Protein AF-A0A6A7G1A6-F1 (afdb_monomer_lite)

Foldseek 3Di:
DDDPPPPVWLKKKKAFADQPDDLVLVLVLLPPQDFDVRSVQWAFQDDPNGGPRMIMTTHPDPVSSVSSCVSAQPDDPPTGMHMGDDDVVVVVVRVVVVVPPDFFQLQKKKKAQAPQPDDPVLVCVLLPPFAFDVVQKAFDADPVRGGPRMIMTGGPHSVSLVVSCVQFQPDGDDDPGGMHMDRPNDD

InterPro domains:
  IPR000504 RNA recognition motif domain [PF28441] (12-95)
  IPR000504 RNA recognition motif domain [PF28441] (109-176)
  IPR000504 RNA recognition motif domain [PS50102] (10-88)
  IPR000504 RNA recognition motif domain [PS50102] (107-186)
  IPR000504 RNA recognition motif domain [SM00360] (11-84)
  IPR000504 RNA recognition motif domain [SM00360] (108-184)
  IPR012677 Nucleotide-binding alpha-beta plait domain superfamily [G3DSA:3.30.70.330] (3-97)
  IPR012677 Nucleotide-binding alpha-beta plait domain superfamily [G3DSA:3.30.70.330] (105-181)
  IPR035979 RNA-binding domain superfamily [SSF54928] (5-90)
  IPR035979 RNA-binding domain superfamily [SSF54928] (96-176)
  IPR050666 Epithelial Splicing Regulatory [PTHR13976] (7-175)

Radius of gyration: 19.33 Å; chains: 1; bounding box: 39×49×53 Å

Structure (mmCIF, N/CA/C/O backbone):
data_AF-A0A6A7G1A6-F1
#
_entry.id   AF-A0A6A7G1A6-F1
#
loop_
_atom_site.group_PDB
_atom_site.id
_atom_site.type_symbol
_atom_site.label_atom_id
_atom_site.label_alt_id
_atom_site.label_comp_id
_atom_site.label_asym_id
_atom_site.label_entity_id
_atom_site.label_seq_id
_atom_site.pdbx_PDB_ins_code
_atom_site.Cartn_x
_atom_site.Cartn_y
_atom_site.Cartn_z
_atom_site.occupancy
_atom_site.B_iso_or_equiv
_atom_site.auth_seq_id
_atom_site.auth_comp_id
_atom_site.auth_asym_id
_atom_site.auth_atom_id
_atom_site.pdbx_PDB_model_num
ATOM 1 N N . MET A 1 1 ? -14.066 -34.322 21.180 1.00 39.47 1 MET A N 1
ATOM 2 C CA . MET A 1 1 ? -14.486 -33.115 20.446 1.00 39.47 1 MET A CA 1
ATOM 3 C C . MET A 1 1 ? -13.217 -32.356 20.144 1.00 39.47 1 MET A C 1
ATOM 5 O O . MET A 1 1 ? -12.589 -31.888 21.081 1.00 39.47 1 MET A O 1
ATOM 9 N N . GLY A 1 2 ? -12.752 -32.453 18.899 1.00 40.34 2 GLY A N 1
ATOM 10 C CA . GLY A 1 2 ? -11.492 -31.855 18.473 1.00 40.34 2 GLY A CA 1
ATOM 11 C C . GLY A 1 2 ? -11.633 -30.343 18.388 1.00 40.34 2 GLY A C 1
ATOM 12 O O . GLY A 1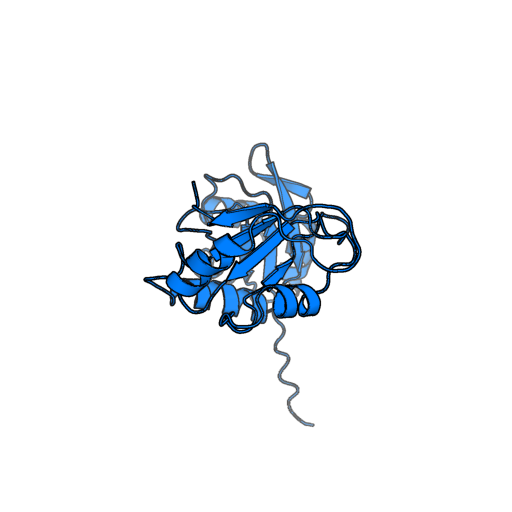 2 ? -12.641 -29.852 17.891 1.00 40.34 2 GLY A O 1
ATOM 13 N N . ASP A 1 3 ? -10.634 -29.682 18.946 1.00 50.31 3 ASP A N 1
ATOM 14 C CA . ASP A 1 3 ? -10.316 -28.263 18.892 1.00 50.31 3 ASP A CA 1
ATOM 15 C C . ASP A 1 3 ? -10.357 -27.756 17.435 1.00 50.31 3 ASP A C 1
ATOM 17 O O . ASP A 1 3 ? -9.531 -28.160 16.617 1.00 50.31 3 ASP A O 1
ATOM 21 N N . ASP A 1 4 ? -11.357 -26.939 17.089 1.00 46.22 4 ASP A N 1
ATOM 22 C CA . ASP A 1 4 ? -11.392 -26.202 15.821 1.00 46.22 4 ASP A CA 1
ATOM 23 C C . ASP A 1 4 ? -10.762 -24.838 16.105 1.00 46.22 4 ASP A C 1
ATOM 25 O O . ASP A 1 4 ? -11.419 -23.904 16.571 1.00 46.22 4 ASP A O 1
ATOM 29 N N . GLY A 1 5 ? -9.439 -24.775 15.945 1.00 44.25 5 GLY A N 1
ATOM 30 C CA . GLY A 1 5 ? -8.671 -23.541 16.005 1.00 44.25 5 GLY A CA 1
ATOM 31 C C . GLY A 1 5 ? -9.129 -22.607 14.895 1.00 44.25 5 GLY A C 1
ATOM 32 O O . GLY A 1 5 ? -8.556 -22.594 13.808 1.00 44.25 5 GLY A O 1
ATOM 33 N N . SER A 1 6 ? -10.183 -21.835 15.156 1.00 45.53 6 SER A N 1
ATOM 34 C CA . SER A 1 6 ? -10.599 -20.770 14.263 1.00 45.53 6 SER A CA 1
ATOM 35 C C . SER A 1 6 ? -9.501 -19.706 14.276 1.00 45.53 6 SER A C 1
ATOM 37 O O . SER A 1 6 ? -9.417 -18.905 15.210 1.00 45.53 6 SER A O 1
ATOM 39 N N . ASP A 1 7 ? -8.665 -19.674 13.239 1.00 53.53 7 ASP A N 1
ATOM 40 C CA . ASP A 1 7 ? -7.960 -18.470 12.792 1.00 53.53 7 ASP A CA 1
ATOM 41 C C . ASP A 1 7 ? -9.014 -17.427 12.366 1.00 53.53 7 ASP A C 1
ATOM 43 O O . ASP A 1 7 ? -9.157 -17.081 11.191 1.00 53.53 7 ASP A O 1
ATOM 47 N N . SER A 1 8 ? -9.818 -16.958 13.321 1.00 56.47 8 SER A N 1
ATOM 48 C CA . SER A 1 8 ? -10.776 -15.882 13.119 1.00 56.47 8 SER A CA 1
ATOM 49 C C . SER A 1 8 ? -9.965 -14.601 12.987 1.00 56.47 8 SER A C 1
ATOM 51 O O . SER A 1 8 ? -9.560 -13.990 13.972 1.00 56.47 8 SER A O 1
ATOM 53 N N . ASN A 1 9 ? -9.626 -14.258 11.747 1.00 74.06 9 ASN A N 1
ATOM 54 C CA . ASN A 1 9 ? -8.862 -13.063 11.433 1.00 74.06 9 ASN A CA 1
ATOM 55 C C . ASN A 1 9 ? -9.819 -11.888 11.294 1.00 74.06 9 ASN A C 1
ATOM 57 O O . ASN A 1 9 ? -10.429 -11.688 10.246 1.00 74.06 9 ASN A O 1
ATOM 61 N N . TYR A 1 10 ? -9.930 -11.110 12.361 1.00 91.19 10 TYR A N 1
ATOM 62 C CA . TYR A 1 10 ? -10.678 -9.862 12.385 1.00 91.19 10 TYR A CA 1
ATOM 63 C C . TYR A 1 10 ? -9.816 -8.746 11.793 1.00 91.19 10 TYR A C 1
ATOM 65 O O . TYR A 1 10 ? -9.255 -7.925 12.514 1.00 91.19 10 TYR A O 1
ATOM 73 N N . ILE A 1 11 ? -9.630 -8.774 10.472 1.00 92.00 11 ILE A N 1
ATOM 74 C CA . ILE A 1 11 ? -8.752 -7.837 9.765 1.00 92.00 11 ILE A CA 1
ATOM 75 C C . ILE A 1 11 ? -9.554 -7.090 8.718 1.00 92.00 11 ILE A C 1
ATOM 77 O O . ILE A 1 11 ? -10.248 -7.692 7.903 1.00 92.00 11 ILE A O 1
ATOM 81 N N . ILE A 1 12 ? -9.414 -5.773 8.699 1.00 93.62 12 ILE A N 1
ATOM 82 C CA . ILE A 1 12 ? -10.047 -4.912 7.709 1.00 93.62 12 ILE A CA 1
ATOM 83 C C . ILE A 1 12 ? -8.985 -4.207 6.888 1.00 93.62 12 ILE A C 1
ATOM 85 O O . ILE A 1 12 ? -8.022 -3.668 7.425 1.00 93.62 12 ILE A O 1
ATOM 89 N N . ARG A 1 13 ? -9.216 -4.137 5.580 1.00 92.62 13 ARG A N 1
ATOM 90 C CA . ARG A 1 13 ? -8.518 -3.227 4.683 1.00 92.62 13 ARG A CA 1
ATOM 91 C C . ARG A 1 13 ? -9.293 -1.929 4.569 1.00 92.62 13 ARG A C 1
ATOM 93 O O . ARG A 1 13 ? -10.454 -1.917 4.157 1.00 92.62 13 ARG A O 1
ATOM 100 N N . VAL A 1 14 ? -8.616 -0.830 4.860 1.00 94.00 14 VAL A N 1
ATOM 101 C CA . VAL A 1 14 ? -9.108 0.518 4.595 1.00 94.00 14 VAL A CA 1
ATOM 102 C C . VAL A 1 14 ? -8.413 1.112 3.380 1.00 94.00 14 VAL A C 1
ATOM 104 O O . VAL A 1 14 ? -7.216 0.914 3.182 1.00 94.00 14 VAL A O 1
ATOM 107 N N . ARG A 1 15 ? -9.163 1.842 2.553 1.00 90.00 15 ARG A N 1
ATOM 108 C CA . ARG A 1 15 ? -8.659 2.553 1.370 1.00 90.00 15 ARG A CA 1
ATOM 109 C C . ARG A 1 15 ? -9.182 3.979 1.320 1.00 90.00 15 ARG A C 1
ATOM 111 O O . ARG A 1 15 ? -10.198 4.313 1.925 1.00 90.00 15 ARG A O 1
ATOM 118 N N . GLY A 1 16 ? -8.491 4.817 0.553 1.00 84.00 16 GLY A N 1
ATOM 119 C CA . GLY A 1 16 ? -8.884 6.208 0.336 1.00 84.00 16 GLY A CA 1
ATOM 120 C C . GLY A 1 16 ? -8.373 7.166 1.410 1.00 84.00 16 GLY A C 1
ATOM 121 O O . GLY A 1 16 ? -8.669 8.364 1.329 1.00 84.00 16 GLY A O 1
ATOM 122 N N . LEU A 1 17 ? -7.558 6.676 2.352 1.00 89.75 17 LEU A N 1
ATOM 123 C CA . LEU A 1 17 ? -6.953 7.485 3.404 1.00 89.75 17 LEU A CA 1
ATOM 124 C C . LEU A 1 17 ? -6.165 8.658 2.786 1.00 89.75 17 LEU A C 1
ATOM 126 O O . LEU A 1 17 ? -5.499 8.490 1.756 1.00 89.75 17 LEU A O 1
ATOM 130 N N . PRO A 1 18 ? -6.244 9.871 3.366 1.00 84.12 18 PRO A N 1
ATOM 131 C CA . PRO A 1 18 ? -5.383 10.978 2.963 1.00 84.12 18 PRO A CA 1
ATOM 132 C C . PRO A 1 18 ? -3.907 10.581 3.057 1.00 84.12 18 PRO A C 1
ATOM 134 O O . PRO A 1 18 ? -3.515 9.929 4.013 1.00 84.12 18 PRO A O 1
ATOM 137 N N . TRP A 1 19 ? -3.052 11.031 2.137 1.00 77.00 19 TRP A N 1
ATOM 138 C CA . TRP A 1 19 ? -1.619 10.693 2.195 1.00 77.00 19 TRP A CA 1
ATOM 139 C C . TRP A 1 19 ? -0.880 11.239 3.423 1.00 77.00 19 TRP A C 1
ATOM 141 O O . TRP A 1 19 ? 0.218 10.791 3.719 1.00 77.00 19 TRP A O 1
ATOM 151 N N . SER A 1 20 ? -1.465 12.210 4.124 1.00 82.00 20 SER A N 1
ATOM 152 C CA . SER A 1 20 ? -0.962 12.739 5.394 1.00 82.00 20 SER A CA 1
ATOM 153 C C . SER A 1 20 ? -1.635 12.101 6.617 1.00 82.00 20 SER A C 1
ATOM 155 O O . SER A 1 20 ? -1.534 12.656 7.706 1.00 82.00 20 SER A O 1
ATOM 157 N N . CYS A 1 21 ? -2.420 11.032 6.437 1.00 85.56 21 CYS A N 1
ATOM 158 C CA . CYS A 1 21 ? -3.119 10.369 7.534 1.00 85.56 21 CYS A CA 1
ATOM 159 C C . CYS A 1 21 ? -2.115 9.608 8.401 1.00 85.56 21 CYS A C 1
ATOM 161 O O . CYS A 1 21 ? -1.281 8.878 7.872 1.00 85.56 21 CYS A O 1
ATOM 163 N N . THR A 1 22 ? -2.219 9.779 9.714 1.00 89.12 22 THR A N 1
ATOM 164 C CA . THR A 1 22 ? -1.421 9.064 10.717 1.00 89.12 22 THR A CA 1
ATOM 165 C C . THR A 1 22 ? -2.225 7.913 11.316 1.00 89.12 22 THR A C 1
ATOM 167 O O . THR A 1 22 ? -3.457 7.904 11.203 1.00 89.12 22 THR A O 1
ATOM 170 N N . GLU A 1 23 ? -1.563 6.967 11.990 1.00 92.50 23 GLU A N 1
ATOM 171 C CA . GLU A 1 23 ? -2.267 5.908 12.729 1.00 92.50 23 GLU A CA 1
ATOM 172 C C . GLU A 1 23 ? -3.228 6.480 13.782 1.00 92.50 23 GLU A C 1
ATOM 174 O O . GLU A 1 23 ? -4.328 5.966 13.954 1.00 92.50 23 GLU A O 1
ATOM 179 N N . GLU A 1 24 ? -2.876 7.595 14.428 1.00 92.81 24 GLU A N 1
ATOM 180 C CA . GLU A 1 24 ? -3.742 8.268 15.407 1.00 92.81 24 GLU A CA 1
ATOM 181 C C . GLU A 1 24 ? -5.068 8.755 14.795 1.00 92.81 24 GLU A C 1
ATOM 183 O O . GLU A 1 24 ? -6.134 8.604 15.394 1.00 92.81 24 GLU A O 1
ATOM 188 N N . GLU A 1 25 ? -5.031 9.312 13.580 1.00 92.75 25 GLU A N 1
ATOM 189 C CA . GLU A 1 25 ? -6.245 9.738 12.874 1.00 92.75 25 GLU A CA 1
ATOM 190 C C . GLU A 1 25 ? -7.090 8.534 12.428 1.00 92.75 25 GLU A C 1
ATOM 192 O O . GLU A 1 25 ? -8.321 8.617 12.404 1.00 92.75 25 GLU A O 1
ATOM 197 N N . ILE A 1 26 ? -6.449 7.399 12.129 1.00 94.50 26 ILE A N 1
ATOM 198 C CA . ILE A 1 26 ? -7.135 6.135 11.833 1.00 94.50 26 ILE A CA 1
ATOM 199 C C . ILE A 1 26 ? -7.811 5.592 13.100 1.00 94.50 26 ILE A C 1
ATOM 201 O O . ILE A 1 26 ? -8.996 5.268 13.048 1.00 94.50 26 ILE A O 1
ATOM 205 N N . LEU A 1 27 ? -7.131 5.574 14.251 1.00 95.31 27 LEU A N 1
ATOM 206 C CA . LEU A 1 27 ? -7.741 5.193 15.533 1.00 95.31 27 LEU A CA 1
ATOM 207 C C . LEU A 1 27 ? -8.968 6.049 15.844 1.00 95.31 27 LEU A C 1
ATOM 209 O O . LEU A 1 27 ? -10.041 5.533 16.148 1.00 95.31 27 LEU A O 1
ATOM 213 N N . LYS A 1 28 ? -8.843 7.367 15.681 1.00 94.50 28 LYS A N 1
ATOM 214 C CA . LYS A 1 28 ? -9.947 8.306 15.893 1.00 94.50 28 LYS A CA 1
ATOM 215 C C . LYS A 1 28 ? -11.116 8.083 14.933 1.00 94.50 28 LYS A C 1
ATOM 217 O O . LYS A 1 28 ? -12.265 8.325 15.294 1.00 94.50 28 LYS A O 1
ATOM 222 N N . PHE A 1 29 ? -10.851 7.645 13.705 1.00 94.62 29 PHE A N 1
ATOM 223 C CA . PHE A 1 29 ? -11.905 7.286 12.761 1.00 94.62 29 PHE A CA 1
ATOM 224 C C . PHE A 1 29 ? -12.681 6.042 13.214 1.00 94.62 29 PHE A C 1
ATOM 226 O O . PHE A 1 29 ? -13.905 5.986 13.029 1.00 94.62 29 PHE A O 1
ATOM 233 N N . PHE A 1 30 ? -12.000 5.073 13.829 1.00 94.69 30 PHE A N 1
ATOM 234 C CA . PHE A 1 30 ? -12.622 3.857 14.349 1.00 94.69 30 PHE A CA 1
ATOM 235 C C . PHE A 1 30 ? -13.242 4.017 15.738 1.00 94.69 30 PHE A C 1
ATOM 237 O O . PHE A 1 30 ? -14.158 3.262 16.034 1.00 94.69 30 PHE A O 1
ATOM 244 N N . ASP A 1 31 ? -12.914 5.057 16.509 1.00 92.44 31 ASP A N 1
ATOM 245 C CA . ASP A 1 31 ? -13.567 5.362 17.793 1.00 92.44 31 ASP A CA 1
ATOM 246 C C . ASP A 1 31 ? -15.114 5.244 17.722 1.00 92.44 31 ASP A C 1
ATOM 248 O O . ASP A 1 31 ? -15.738 5.724 16.753 1.00 92.44 31 ASP A O 1
ATOM 252 N N . PRO A 1 32 ? -15.762 4.561 18.689 1.00 94.44 32 PRO A N 1
ATOM 253 C CA . PRO A 1 32 ? -15.211 3.963 19.920 1.00 94.44 32 PRO A CA 1
ATOM 254 C C . PRO A 1 32 ? -14.755 2.489 19.794 1.00 94.44 32 PRO A C 1
ATOM 256 O O . PRO A 1 32 ? -14.692 1.790 20.800 1.00 94.44 32 PRO A O 1
ATOM 259 N N . ILE A 1 33 ? -14.500 1.989 18.582 1.00 95.19 33 ILE A N 1
ATOM 260 C CA . ILE A 1 33 ? -14.141 0.583 18.317 1.00 95.19 33 ILE A CA 1
ATOM 261 C C . ILE A 1 33 ? -12.702 0.307 18.774 1.00 95.19 33 ILE A C 1
ATOM 263 O O . ILE A 1 33 ? -11.797 1.089 18.466 1.00 95.19 33 ILE A O 1
ATOM 267 N N . GLU A 1 34 ? -12.481 -0.812 19.469 1.00 92.88 34 GLU A N 1
ATOM 268 C CA . GLU A 1 34 ? -11.162 -1.179 19.995 1.00 92.88 34 GLU A CA 1
ATOM 269 C C . GLU A 1 34 ? -10.297 -1.857 18.918 1.00 92.88 34 GLU A C 1
ATOM 271 O O . GLU A 1 34 ? -10.523 -2.997 18.514 1.00 92.88 34 GLU A O 1
ATOM 276 N N . VAL A 1 35 ? -9.284 -1.134 18.430 1.00 93.88 35 VAL A N 1
ATOM 277 C CA . VAL A 1 35 ? -8.253 -1.691 17.543 1.00 93.88 35 VAL A CA 1
ATOM 278 C C . VAL A 1 35 ? -7.239 -2.464 18.381 1.00 93.88 35 VAL A C 1
ATOM 280 O O . VAL A 1 35 ? -6.770 -1.976 19.413 1.00 93.88 35 VAL A O 1
ATOM 283 N N . LYS A 1 36 ? -6.858 -3.652 17.909 1.00 92.75 36 LYS A N 1
ATOM 284 C CA . LYS A 1 36 ? -5.945 -4.553 18.613 1.00 92.75 36 LYS A CA 1
ATOM 285 C C . LYS A 1 36 ? -4.597 -3.893 18.868 1.00 92.75 36 LYS A C 1
ATOM 287 O O . LYS A 1 36 ? -3.871 -3.575 17.935 1.00 92.75 36 LYS A O 1
ATOM 292 N N . GLY A 1 37 ? -4.242 -3.695 20.136 1.00 88.88 37 GLY A N 1
ATOM 293 C CA . GLY A 1 37 ? -2.994 -3.013 20.505 1.00 88.88 37 GLY A CA 1
ATOM 294 C C . GLY A 1 37 ? -2.938 -1.531 20.100 1.00 88.88 37 GLY A C 1
ATOM 295 O O . GLY A 1 37 ? -1.867 -0.933 20.118 1.00 88.88 37 GLY A O 1
ATOM 296 N N . GLY A 1 38 ? -4.067 -0.913 19.738 1.00 92.12 38 GLY A N 1
ATOM 297 C CA . GLY A 1 38 ? -4.111 0.481 19.303 1.00 92.12 38 GLY A CA 1
ATOM 298 C C . GLY A 1 38 ? -3.348 0.702 17.996 1.00 92.12 38 GLY A C 1
ATOM 299 O O . GLY A 1 38 ? -3.692 0.121 16.970 1.00 92.12 38 GLY A O 1
ATOM 300 N N . VAL A 1 39 ? -2.329 1.567 18.018 1.00 90.81 39 VAL A N 1
ATOM 301 C CA . VAL A 1 39 ? -1.523 1.872 16.821 1.00 90.81 39 VAL A CA 1
ATOM 302 C C . VAL A 1 39 ? -0.774 0.646 16.297 1.00 90.81 39 VAL A C 1
ATOM 304 O O . VAL A 1 39 ? -0.626 0.514 15.090 1.00 90.81 39 VAL A O 1
ATOM 307 N N . ASP A 1 40 ? -0.385 -0.289 17.172 1.00 88.94 40 ASP A N 1
ATOM 308 C CA . ASP A 1 40 ? 0.320 -1.520 16.785 1.00 88.94 40 ASP A CA 1
ATOM 309 C C . ASP A 1 40 ? -0.537 -2.459 15.914 1.00 88.94 40 ASP A C 1
ATOM 311 O O . ASP A 1 40 ? -0.003 -3.303 15.193 1.00 88.94 40 ASP A O 1
ATOM 315 N N . GLY A 1 41 ? -1.866 -2.324 15.966 1.00 90.12 41 GLY A N 1
ATOM 316 C CA . GLY A 1 41 ? -2.798 -3.058 15.108 1.00 90.12 41 GLY A CA 1
ATOM 317 C C . GLY A 1 41 ? -3.031 -2.411 13.747 1.00 90.12 41 GLY A C 1
ATOM 318 O O . GLY A 1 41 ? -3.796 -2.960 12.953 1.00 90.12 41 GLY A O 1
ATOM 319 N N . ILE A 1 42 ? -2.425 -1.251 13.476 1.00 93.31 42 ILE A N 1
ATOM 320 C CA . ILE A 1 42 ? -2.573 -0.504 12.227 1.00 93.31 42 ILE A CA 1
ATOM 321 C C . ILE A 1 42 ? -1.316 -0.690 11.384 1.00 93.31 42 ILE A C 1
ATOM 323 O O . ILE A 1 42 ? -0.239 -0.201 11.702 1.00 93.31 42 ILE A O 1
ATOM 327 N N . HIS A 1 43 ? -1.484 -1.337 10.239 1.00 91.00 43 HIS A N 1
ATOM 328 C CA . HIS A 1 43 ? -0.411 -1.625 9.298 1.00 91.00 43 HIS A CA 1
ATOM 329 C C . HIS A 1 43 ? -0.617 -0.788 8.043 1.00 91.00 43 HIS A C 1
ATOM 331 O O . HIS A 1 43 ? -1.450 -1.106 7.189 1.00 91.00 43 HIS A O 1
ATOM 337 N N . LEU A 1 44 ? 0.107 0.324 7.940 1.00 88.38 44 LEU A N 1
ATOM 338 C CA . LEU A 1 44 ? 0.024 1.210 6.784 1.00 88.38 44 LEU A CA 1
ATOM 339 C C . LEU A 1 44 ? 0.631 0.532 5.554 1.00 88.38 44 LEU A C 1
ATOM 341 O O . LEU A 1 44 ? 1.785 0.110 5.563 1.00 88.38 44 LEU A O 1
ATOM 345 N N . ALA A 1 45 ? -0.126 0.478 4.461 1.00 82.00 45 ALA A N 1
ATOM 346 C CA . ALA A 1 45 ? 0.408 0.012 3.199 1.00 82.00 45 ALA A CA 1
ATOM 347 C C . ALA A 1 45 ? 1.292 1.097 2.585 1.00 82.00 45 ALA A C 1
ATOM 349 O O . ALA A 1 45 ? 0.846 2.185 2.193 1.00 82.00 45 ALA A O 1
ATOM 350 N N . THR A 1 46 ? 2.579 0.791 2.501 1.00 73.94 46 THR A N 1
ATOM 351 C CA . THR A 1 46 ? 3.548 1.625 1.808 1.00 73.94 46 THR A CA 1
ATOM 352 C C . THR A 1 46 ? 3.855 1.016 0.449 1.00 73.94 46 THR A C 1
ATOM 354 O O . THR A 1 46 ? 3.879 -0.198 0.250 1.00 73.94 46 THR A O 1
ATOM 357 N N . LYS A 1 47 ? 4.047 1.887 -0.534 1.00 63.12 47 LYS A N 1
ATOM 358 C CA . LYS A 1 47 ? 4.592 1.535 -1.834 1.00 63.12 47 LYS A CA 1
ATOM 359 C C . LYS A 1 47 ? 5.791 2.441 -2.049 1.00 63.12 47 LYS A C 1
ATOM 361 O O . LYS A 1 47 ? 5.615 3.654 -2.099 1.00 63.12 47 LYS A O 1
ATOM 366 N N . ASP A 1 48 ? 6.977 1.842 -2.129 1.00 59.06 48 ASP A N 1
ATOM 367 C CA . ASP A 1 48 ? 8.256 2.555 -2.245 1.00 59.06 48 ASP A CA 1
ATOM 368 C C . ASP A 1 48 ? 8.520 3.540 -1.093 1.00 59.06 48 ASP A C 1
ATOM 370 O O . ASP A 1 48 ? 8.716 4.739 -1.266 1.00 59.06 48 ASP A O 1
ATOM 374 N N . GLY A 1 49 ? 8.377 3.052 0.143 1.00 61.22 49 GLY A N 1
ATOM 375 C CA . GLY A 1 49 ? 8.559 3.867 1.350 1.00 61.22 49 GLY A CA 1
ATOM 376 C C . GLY A 1 49 ? 7.527 4.988 1.531 1.00 61.22 49 GLY A C 1
ATOM 377 O O . GLY A 1 49 ? 7.562 5.704 2.532 1.00 61.22 49 GLY A O 1
ATOM 378 N N . ARG A 1 50 ? 6.581 5.143 0.595 1.00 69.56 50 ARG A N 1
ATOM 379 C CA . ARG A 1 50 ? 5.537 6.161 0.636 1.00 69.56 50 ARG A CA 1
ATOM 380 C C . ARG A 1 50 ? 4.180 5.540 0.915 1.00 69.56 50 ARG A C 1
ATOM 382 O O . ARG A 1 50 ? 3.756 4.587 0.265 1.00 69.56 50 ARG A O 1
ATOM 389 N N . PHE A 1 51 ? 3.462 6.131 1.859 1.00 74.62 51 PHE A N 1
ATOM 390 C CA . PHE A 1 51 ? 2.102 5.727 2.181 1.00 74.62 51 PHE A CA 1
ATOM 391 C C . PHE A 1 51 ? 1.167 5.889 0.975 1.00 74.62 51 PHE A C 1
ATOM 393 O O . PHE A 1 51 ? 1.068 6.973 0.391 1.00 74.62 51 PHE A O 1
ATOM 400 N N . ASN A 1 52 ? 0.471 4.814 0.601 1.00 79.00 52 ASN A N 1
ATOM 401 C CA . ASN A 1 52 ? -0.351 4.791 -0.610 1.00 79.00 52 ASN A CA 1
ATOM 402 C C . ASN A 1 52 ? -1.835 5.135 -0.357 1.00 79.00 52 ASN A C 1
ATOM 404 O O . ASN A 1 52 ? -2.616 5.207 -1.309 1.00 79.00 52 ASN A O 1
ATOM 408 N N . GLY A 1 53 ? -2.219 5.400 0.896 1.00 84.81 53 GLY A N 1
ATOM 409 C CA . GLY A 1 53 ? -3.606 5.670 1.279 1.00 84.81 53 GLY A CA 1
ATOM 410 C C . GLY A 1 53 ? -4.422 4.419 1.620 1.00 84.81 53 GLY A C 1
ATOM 411 O O . GLY A 1 53 ? -5.655 4.490 1.639 1.00 84.81 53 GLY A O 1
ATOM 412 N N . GLU A 1 54 ? -3.764 3.288 1.873 1.00 89.69 54 GLU A N 1
ATOM 413 C CA . GLU A 1 54 ? -4.387 2.042 2.314 1.00 89.69 54 GLU A CA 1
ATOM 414 C C . GLU A 1 54 ? -3.755 1.541 3.612 1.00 89.69 54 GLU A C 1
ATOM 416 O O . GLU A 1 54 ? -2.563 1.720 3.830 1.00 89.69 54 GLU A O 1
ATOM 421 N N . ALA A 1 55 ? -4.528 0.886 4.470 1.00 93.25 55 ALA A N 1
ATOM 422 C CA . ALA A 1 55 ? -4.001 0.253 5.677 1.00 93.25 55 ALA A CA 1
ATOM 423 C C . ALA A 1 55 ? -4.760 -1.038 5.987 1.00 93.25 55 ALA A C 1
ATOM 425 O O . ALA A 1 55 ? -5.909 -1.204 5.571 1.00 93.25 55 ALA A O 1
ATOM 426 N N . LEU A 1 56 ? -4.114 -1.941 6.716 1.00 93.00 56 LEU A N 1
ATOM 427 C CA . LEU A 1 56 ? -4.744 -3.100 7.334 1.00 93.00 56 LEU A CA 1
ATOM 428 C C . LEU A 1 56 ? -4.874 -2.858 8.828 1.00 93.00 56 LEU A C 1
ATOM 430 O O . LEU A 1 56 ? -3.946 -2.360 9.452 1.00 93.00 56 LEU A O 1
ATOM 434 N N . ILE A 1 57 ? -6.028 -3.193 9.386 1.00 94.88 57 ILE A N 1
ATOM 435 C CA . ILE A 1 57 ? -6.354 -2.932 10.785 1.00 94.88 57 ILE A CA 1
ATOM 436 C C . ILE A 1 57 ? -6.796 -4.239 11.420 1.00 94.88 57 ILE A C 1
ATOM 438 O O . ILE A 1 57 ? -7.712 -4.889 10.911 1.00 94.88 57 ILE A O 1
ATOM 442 N N . GLU A 1 58 ? -6.128 -4.622 12.501 1.00 93.94 58 GLU A N 1
ATOM 443 C CA . GLU A 1 58 ? -6.457 -5.796 13.302 1.00 93.94 58 GLU A CA 1
ATOM 444 C C . GLU A 1 58 ? -7.406 -5.437 14.455 1.00 93.94 58 GLU A C 1
ATOM 446 O O . GLU A 1 58 ? -7.238 -4.421 15.128 1.00 93.94 58 GLU A O 1
ATOM 451 N N . PHE A 1 59 ? -8.362 -6.320 14.732 1.00 93.25 59 PHE A N 1
ATOM 452 C CA . PHE A 1 59 ? -9.262 -6.246 15.884 1.00 93.25 59 PHE A CA 1
ATOM 453 C C . PHE A 1 59 ? -9.130 -7.516 16.735 1.00 93.25 59 PHE A C 1
ATOM 455 O O . PHE A 1 59 ? -8.742 -8.576 16.234 1.00 93.25 59 PHE A O 1
ATOM 462 N N . ASP A 1 60 ? -9.441 -7.425 18.029 1.00 89.44 60 ASP A N 1
ATOM 463 C CA . ASP A 1 60 ? -9.357 -8.572 18.947 1.00 89.44 60 ASP A CA 1
ATOM 464 C C . ASP A 1 60 ? -10.614 -9.453 18.928 1.00 89.44 60 ASP A C 1
ATOM 466 O O . ASP A 1 60 ? -10.561 -10.628 19.299 1.00 89.44 60 ASP A O 1
ATOM 470 N N . ASN A 1 61 ? -11.751 -8.920 18.472 1.00 90.56 61 ASN A N 1
ATOM 471 C CA . ASN A 1 61 ? -13.026 -9.628 18.496 1.00 90.56 61 ASN A CA 1
ATOM 472 C C . ASN A 1 61 ? -13.904 -9.348 17.262 1.00 90.56 61 ASN A C 1
ATOM 474 O O . ASN A 1 61 ? -13.717 -8.383 16.519 1.00 90.56 61 ASN A O 1
ATOM 478 N N . ALA A 1 62 ? -14.881 -10.235 17.053 1.00 90.19 62 ALA A N 1
ATOM 479 C CA . ALA A 1 62 ? -15.803 -10.186 15.922 1.00 90.19 62 ALA A CA 1
ATOM 480 C C . ALA A 1 62 ? -16.800 -9.018 15.993 1.00 90.19 62 ALA A C 1
ATOM 482 O O . ALA A 1 62 ? -17.305 -8.591 14.956 1.00 90.19 62 ALA A O 1
ATOM 483 N N . GLU A 1 63 ? -17.113 -8.529 17.197 1.00 93.12 63 GLU A N 1
ATOM 484 C CA . GLU A 1 63 ? -18.067 -7.434 17.392 1.00 93.12 63 GLU A CA 1
ATOM 485 C C . GLU A 1 63 ? -17.468 -6.121 16.882 1.00 93.12 63 GLU A C 1
ATOM 487 O O . GLU A 1 63 ? -18.066 -5.468 16.028 1.00 93.12 63 GLU A O 1
ATOM 492 N N . ASP A 1 64 ? -16.245 -5.798 17.306 1.00 94.56 64 ASP A N 1
ATOM 493 C CA . ASP A 1 64 ? -15.502 -4.622 16.853 1.00 94.56 64 ASP A CA 1
ATOM 494 C C . ASP A 1 64 ? -15.257 -4.644 15.345 1.00 94.56 64 ASP A C 1
ATOM 496 O O . ASP A 1 64 ? -15.452 -3.640 14.660 1.00 94.56 64 ASP A O 1
ATOM 500 N N . PHE A 1 65 ? -14.923 -5.814 14.799 1.00 93.75 65 PHE A N 1
ATOM 501 C CA . PHE A 1 65 ? -14.822 -6.017 13.358 1.00 93.75 65 PHE A CA 1
ATOM 502 C C . PHE A 1 65 ? -16.131 -5.683 12.627 1.00 93.75 65 PHE A C 1
ATOM 504 O O . PHE A 1 65 ? -16.130 -4.903 11.672 1.00 93.75 65 PHE A O 1
ATOM 511 N N . ALA A 1 66 ? -17.260 -6.222 13.093 1.00 92.44 66 ALA A N 1
ATOM 512 C CA . ALA A 1 66 ? -18.560 -5.992 12.470 1.00 92.44 66 ALA A CA 1
ATOM 513 C C . ALA A 1 66 ? -19.016 -4.5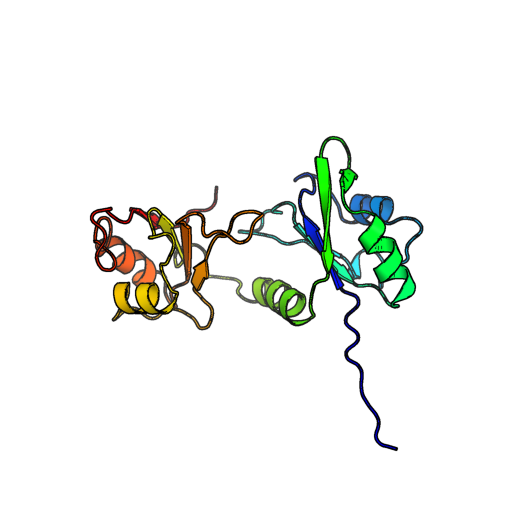25 12.587 1.00 92.44 66 ALA A C 1
ATOM 515 O O . ALA A 1 66 ? -19.658 -3.998 11.674 1.00 92.44 66 ALA A O 1
ATOM 516 N N . GLU A 1 67 ? -18.693 -3.837 13.686 1.00 95.38 67 GLU A N 1
ATOM 517 C CA . GLU A 1 67 ? -18.932 -2.395 13.818 1.00 95.38 67 GLU A CA 1
ATOM 518 C C . GLU A 1 67 ? -18.007 -1.575 12.908 1.00 95.38 67 GLU A C 1
ATOM 520 O O . GLU A 1 67 ? -18.441 -0.585 12.308 1.00 95.38 67 GLU A O 1
ATOM 525 N N . ALA A 1 68 ? -16.753 -1.998 12.745 1.00 94.12 68 ALA A N 1
ATOM 526 C CA . ALA A 1 68 ? -15.777 -1.329 11.896 1.00 94.12 68 ALA A CA 1
ATOM 527 C C . ALA A 1 68 ? -16.181 -1.375 10.420 1.00 94.12 68 ALA A C 1
ATOM 529 O O . ALA A 1 68 ? -16.090 -0.352 9.738 1.00 94.12 68 ALA A O 1
ATOM 530 N N . GLU A 1 69 ? -16.741 -2.487 9.935 1.00 93.06 69 GLU A N 1
ATOM 531 C CA . GLU A 1 69 ? -17.286 -2.587 8.572 1.00 93.06 69 GLU A CA 1
ATOM 532 C C . GLU A 1 69 ? -18.366 -1.525 8.286 1.00 93.06 69 GLU A C 1
ATOM 534 O O . GLU A 1 69 ? -18.459 -0.992 7.175 1.00 93.06 69 GLU A O 1
ATOM 539 N N . LYS A 1 70 ? -19.139 -1.112 9.299 1.00 94.00 70 LYS A N 1
ATOM 540 C CA . LYS A 1 70 ? -20.176 -0.070 9.155 1.00 94.00 70 LYS A CA 1
ATOM 541 C C . LYS A 1 70 ? -19.601 1.334 8.949 1.00 94.00 70 LYS A C 1
ATOM 543 O O . LYS A 1 70 ? -20.347 2.258 8.605 1.00 94.00 70 LYS A O 1
ATOM 548 N N . LYS A 1 71 ? -18.290 1.525 9.133 1.00 92.00 71 LYS A N 1
ATOM 549 C CA . LYS A 1 71 ? -17.590 2.787 8.839 1.00 92.00 71 LYS A CA 1
ATOM 550 C C . LYS A 1 71 ? -17.301 2.966 7.339 1.00 92.00 71 LYS A C 1
ATOM 552 O O . LYS A 1 71 ? -16.760 4.000 6.946 1.00 92.00 71 LYS A O 1
ATOM 557 N N . HIS A 1 72 ? -17.708 2.027 6.482 1.00 90.94 72 HIS A N 1
ATOM 558 C CA . HIS A 1 72 ? -17.625 2.169 5.028 1.00 90.94 72 HIS A CA 1
ATOM 559 C C . HIS A 1 72 ? -18.305 3.468 4.527 1.00 90.94 72 HIS A C 1
ATOM 561 O O . HIS A 1 72 ? -19.402 3.830 4.965 1.00 90.94 72 HIS A O 1
ATOM 567 N N . ASN A 1 73 ? -17.647 4.188 3.610 1.00 89.75 73 ASN A N 1
ATOM 568 C CA . ASN A 1 73 ? -18.047 5.495 3.058 1.00 89.75 73 ASN A CA 1
ATOM 569 C C . ASN A 1 73 ? -18.122 6.659 4.065 1.00 89.75 73 ASN A C 1
ATOM 571 O O . ASN A 1 73 ? -18.666 7.728 3.757 1.00 89.75 73 ASN A O 1
ATOM 575 N N . LYS A 1 74 ? -17.575 6.502 5.274 1.00 93.44 74 LYS A N 1
ATOM 576 C CA . LYS A 1 74 ? -17.343 7.640 6.177 1.00 93.44 74 LYS A CA 1
ATOM 577 C C . LYS A 1 74 ? -16.118 8.431 5.718 1.00 93.44 74 LYS A C 1
ATOM 579 O O . LYS A 1 74 ? -15.465 8.058 4.753 1.00 93.44 74 LYS A O 1
ATOM 584 N N . HIS A 1 75 ? -15.853 9.575 6.344 1.00 88.62 75 HIS A N 1
ATOM 585 C CA . HIS A 1 75 ? -14.838 10.511 5.862 1.00 88.62 75 HIS A CA 1
ATOM 586 C C . HIS A 1 75 ? -13.718 10.726 6.876 1.00 88.62 75 HIS A C 1
ATOM 588 O O . HIS A 1 75 ? -13.986 10.879 8.065 1.00 88.62 75 HIS A O 1
ATOM 594 N N . ILE A 1 76 ? -12.489 10.840 6.371 1.00 88.81 76 ILE A N 1
ATOM 595 C CA . ILE A 1 76 ? -11.366 11.467 7.075 1.00 88.81 76 ILE A CA 1
ATOM 596 C C . ILE A 1 76 ? -11.013 12.736 6.300 1.00 88.81 76 ILE A C 1
ATOM 598 O O . ILE A 1 76 ? -10.601 12.703 5.134 1.00 88.81 76 ILE A O 1
ATOM 602 N N . GLY A 1 77 ? -11.255 13.887 6.927 1.00 88.62 77 GLY A N 1
ATOM 603 C CA . GLY A 1 77 ? -11.175 15.184 6.260 1.00 88.62 77 GLY A CA 1
ATOM 604 C C . GLY A 1 77 ? -12.108 15.255 5.043 1.00 88.62 77 GLY A C 1
ATOM 605 O O . GLY A 1 77 ? -13.326 15.187 5.175 1.00 88.62 77 GLY A O 1
ATOM 606 N N . ARG A 1 78 ? -11.534 15.411 3.843 1.00 83.62 78 ARG A N 1
ATOM 607 C CA . ARG A 1 78 ? -12.278 15.505 2.566 1.00 83.62 78 ARG A CA 1
ATOM 608 C C . ARG A 1 78 ? -12.358 14.186 1.794 1.00 83.62 78 ARG A C 1
ATOM 610 O O . ARG A 1 78 ? -12.881 14.168 0.683 1.00 83.62 78 ARG A O 1
ATOM 617 N N . ARG A 1 79 ? -11.773 13.113 2.322 1.00 81.81 79 ARG A N 1
ATOM 618 C CA . ARG A 1 79 ? -11.669 11.824 1.637 1.00 81.81 79 ARG A CA 1
ATOM 619 C C . ARG A 1 79 ? -12.697 10.870 2.214 1.00 81.81 79 ARG A C 1
ATOM 621 O O . ARG A 1 79 ? -12.802 10.769 3.433 1.00 81.81 79 ARG A O 1
ATOM 628 N N . TYR A 1 80 ? -13.438 10.194 1.345 1.00 86.19 80 TYR A N 1
ATOM 629 C CA . TYR A 1 80 ? -14.244 9.051 1.747 1.00 86.19 80 TYR A CA 1
ATOM 630 C C . TYR A 1 80 ? -13.324 7.847 1.943 1.00 86.19 80 TYR A C 1
ATOM 632 O O . TYR A 1 80 ? -12.357 7.668 1.201 1.00 86.19 80 TYR A O 1
ATOM 640 N N . ILE A 1 81 ? -13.619 7.064 2.970 1.00 94.12 81 ILE A N 1
ATOM 641 C CA . ILE A 1 81 ? -12.865 5.885 3.357 1.00 94.12 81 ILE A CA 1
ATOM 642 C C . ILE A 1 81 ? -13.684 4.664 2.987 1.00 94.12 81 ILE A C 1
ATOM 644 O O . ILE A 1 81 ? -14.846 4.527 3.377 1.00 94.12 81 ILE A O 1
ATOM 648 N N . GLU A 1 82 ? -13.064 3.776 2.230 1.00 89.44 82 GLU A N 1
ATOM 649 C CA . GLU A 1 82 ? -13.624 2.472 1.925 1.00 89.44 82 GLU A CA 1
ATOM 650 C C . GLU A 1 82 ? -13.080 1.465 2.929 1.00 89.44 82 GLU A C 1
ATOM 652 O O . GLU A 1 82 ? -11.893 1.464 3.240 1.00 89.44 82 GLU A O 1
ATOM 657 N N . VAL A 1 83 ? -13.966 0.623 3.438 1.00 93.25 83 VAL A N 1
ATOM 658 C CA . VAL A 1 83 ? -13.679 -0.392 4.450 1.00 93.25 83 VAL A CA 1
ATOM 659 C C . VAL A 1 83 ? -14.103 -1.743 3.883 1.00 93.25 83 VAL A C 1
ATOM 661 O O . VAL A 1 83 ? -15.238 -1.854 3.413 1.00 93.25 83 VAL A O 1
ATOM 664 N N . PHE A 1 84 ? -13.202 -2.727 3.890 1.00 90.38 84 PHE A N 1
ATOM 665 C CA . PHE A 1 84 ? -13.435 -4.077 3.375 1.00 90.38 84 PHE A CA 1
ATOM 666 C C . PHE A 1 84 ? -12.855 -5.141 4.311 1.00 90.38 84 PHE A C 1
ATOM 668 O O . PHE A 1 84 ? -11.791 -4.913 4.888 1.00 90.38 84 PHE A O 1
ATOM 675 N N . PRO A 1 85 ? -13.477 -6.325 4.414 1.00 87.75 85 PRO A N 1
ATOM 676 C CA . PRO A 1 85 ? -12.873 -7.454 5.105 1.00 87.75 85 PRO A CA 1
ATOM 677 C C . PRO A 1 85 ? -11.585 -7.893 4.394 1.00 87.75 85 PRO A C 1
ATOM 679 O O . PRO A 1 85 ? -11.519 -7.948 3.163 1.00 87.75 85 PRO A O 1
ATOM 682 N N . ALA A 1 86 ? -10.564 -8.222 5.175 1.00 85.00 86 ALA A N 1
ATOM 683 C CA . ALA A 1 86 ? -9.273 -8.714 4.717 1.00 85.00 86 ALA A CA 1
ATOM 684 C C . ALA A 1 86 ? -8.901 -10.009 5.448 1.00 85.00 86 ALA A C 1
ATOM 686 O O . ALA A 1 86 ? -9.509 -10.395 6.442 1.00 85.00 86 ALA A O 1
ATOM 687 N N . ASN A 1 87 ? -7.890 -10.706 4.932 1.00 80.38 87 ASN A N 1
ATOM 688 C CA . ASN A 1 87 ? -7.430 -11.977 5.487 1.00 80.38 87 ASN A CA 1
ATOM 689 C C . ASN A 1 87 ? -5.982 -11.865 5.968 1.00 80.38 87 ASN A C 1
ATOM 691 O O . ASN A 1 87 ? -5.209 -11.062 5.446 1.00 80.38 87 ASN A O 1
ATOM 695 N N . LYS A 1 88 ? -5.578 -12.748 6.889 1.00 76.62 88 LYS A N 1
ATOM 696 C CA . LYS A 1 88 ? -4.212 -12.804 7.451 1.00 76.62 88 LYS A CA 1
ATOM 697 C C . LYS A 1 88 ? -3.119 -12.894 6.404 1.00 76.62 88 LYS A C 1
ATOM 699 O O . LYS A 1 88 ? -2.059 -12.325 6.595 1.00 76.62 88 LYS A O 1
ATOM 704 N N . ASN A 1 89 ? -3.387 -13.580 5.294 1.00 74.88 89 ASN A N 1
ATOM 705 C CA . ASN A 1 89 ? -2.441 -13.675 4.188 1.00 74.88 89 ASN A CA 1
ATOM 706 C C . ASN A 1 89 ? -2.104 -12.292 3.604 1.00 74.88 89 ASN A C 1
ATOM 708 O O . ASN A 1 89 ? -0.966 -12.051 3.237 1.00 74.88 89 ASN A O 1
ATOM 712 N N . GLU A 1 90 ? -3.067 -11.368 3.536 1.00 76.38 90 GLU A N 1
ATOM 713 C CA . GLU A 1 90 ? -2.806 -10.003 3.061 1.00 76.38 90 GLU A CA 1
ATOM 714 C C . GLU A 1 90 ? -1.937 -9.220 4.054 1.00 76.38 90 GLU A C 1
ATOM 716 O O . GLU A 1 90 ? -1.010 -8.524 3.646 1.00 76.38 90 GLU A O 1
ATOM 721 N N . LEU A 1 91 ? -2.185 -9.403 5.354 1.00 79.25 91 LEU A N 1
ATOM 722 C CA . LEU A 1 91 ? -1.378 -8.813 6.420 1.00 79.25 91 LEU A CA 1
ATOM 723 C C . LEU A 1 91 ? 0.052 -9.365 6.439 1.00 79.25 91 LEU A C 1
ATOM 725 O O . LEU A 1 91 ? 1.011 -8.612 6.565 1.00 79.25 91 LEU A O 1
ATOM 729 N N . ASP A 1 92 ? 0.199 -10.675 6.294 1.00 75.50 92 ASP A N 1
ATOM 730 C CA . ASP A 1 92 ? 1.492 -11.350 6.274 1.00 75.50 92 ASP A CA 1
ATOM 731 C C . ASP A 1 92 ? 2.323 -10.916 5.058 1.00 75.50 92 ASP A C 1
ATOM 733 O O . ASP A 1 92 ? 3.494 -10.575 5.203 1.00 75.50 92 ASP A O 1
ATOM 737 N N . LEU A 1 93 ? 1.697 -10.798 3.881 1.00 70.38 93 LEU A N 1
ATOM 738 C CA . LEU A 1 93 ? 2.339 -10.248 2.684 1.00 70.38 93 LEU A CA 1
ATOM 739 C C . LEU A 1 93 ? 2.774 -8.791 2.873 1.00 70.38 93 LEU A C 1
ATOM 741 O O . LEU A 1 93 ? 3.862 -8.424 2.429 1.00 70.38 93 LEU A O 1
ATOM 745 N N . LEU A 1 94 ? 1.959 -7.968 3.541 1.00 74.94 94 LEU A N 1
ATOM 746 C CA . LEU A 1 94 ? 2.322 -6.583 3.836 1.00 74.94 94 LEU A CA 1
ATOM 747 C C . LEU A 1 94 ? 3.558 -6.517 4.750 1.00 74.94 94 LEU A C 1
ATOM 749 O O . LEU A 1 94 ? 4.508 -5.802 4.445 1.00 74.94 94 LEU A O 1
ATOM 753 N N . ARG A 1 95 ? 3.583 -7.324 5.816 1.00 70.69 95 ARG A N 1
ATOM 754 C CA . ARG A 1 95 ? 4.698 -7.388 6.779 1.00 70.69 95 ARG A CA 1
ATOM 755 C C . ARG A 1 95 ? 5.968 -7.996 6.177 1.00 70.69 95 ARG A C 1
ATOM 757 O O . ARG A 1 95 ? 7.075 -7.596 6.526 1.00 70.69 95 ARG A O 1
ATOM 764 N N . GLN A 1 96 ? 5.835 -8.953 5.260 1.00 60.62 96 GLN A N 1
ATOM 765 C CA . GLN A 1 96 ? 6.967 -9.530 4.525 1.00 60.62 96 GLN A CA 1
ATOM 766 C C . GLN A 1 96 ? 7.527 -8.570 3.466 1.00 60.62 96 GLN A C 1
ATOM 768 O O . GLN A 1 96 ? 8.727 -8.608 3.185 1.00 60.62 96 GLN A O 1
ATOM 773 N N . GLY A 1 97 ? 6.692 -7.669 2.938 1.00 53.62 97 GLY A N 1
ATOM 774 C CA . GLY A 1 97 ? 7.105 -6.579 2.053 1.00 53.62 97 GLY A CA 1
ATOM 775 C C . GLY A 1 97 ? 8.105 -5.605 2.687 1.00 53.62 97 GLY A C 1
ATOM 776 O O . GLY A 1 97 ? 8.882 -4.992 1.962 1.00 53.62 97 GLY A O 1
ATOM 777 N N . GLU A 1 98 ? 8.165 -5.521 4.021 1.00 46.94 98 GLU A N 1
ATOM 778 C CA . GLU A 1 98 ? 9.145 -4.692 4.742 1.00 46.94 98 GLU A CA 1
ATOM 779 C C . GLU A 1 98 ? 10.493 -5.400 5.000 1.00 46.94 98 GLU A C 1
ATOM 781 O O . GLU A 1 98 ? 11.506 -4.741 5.232 1.00 46.94 98 GLU A O 1
ATOM 786 N N . ASN A 1 99 ? 10.560 -6.733 4.874 1.00 40.94 99 ASN A N 1
ATOM 787 C CA . ASN A 1 99 ? 11.804 -7.507 5.022 1.00 40.94 99 ASN A CA 1
ATOM 788 C C . ASN A 1 99 ? 12.540 -7.778 3.698 1.00 40.94 99 ASN A C 1
ATOM 790 O O . ASN A 1 99 ? 13.607 -8.392 3.702 1.00 40.94 99 ASN A O 1
ATOM 794 N N . SER A 1 100 ? 12.031 -7.268 2.573 1.00 43.34 100 SER A N 1
ATOM 795 C CA . SER A 1 100 ? 12.751 -7.237 1.289 1.00 43.34 100 SER A CA 1
ATOM 796 C C . SER A 1 100 ? 13.470 -5.899 1.113 1.00 43.34 100 SER A C 1
ATOM 798 O O . SER A 1 100 ? 13.303 -5.188 0.127 1.00 43.34 100 SER A O 1
ATOM 800 N N . SER A 1 101 ? 14.256 -5.517 2.117 1.00 48.47 101 SER A N 1
ATOM 801 C CA . SER A 1 101 ? 15.103 -4.332 2.039 1.00 48.47 101 SER A CA 1
ATOM 802 C C . SER A 1 101 ? 16.288 -4.616 1.107 1.00 48.47 101 SER A C 1
ATOM 804 O O . SER A 1 101 ? 17.247 -5.261 1.526 1.00 48.47 101 SER A O 1
ATOM 806 N N . GLY A 1 102 ? 16.242 -4.119 -0.139 1.00 40.19 102 GLY A N 1
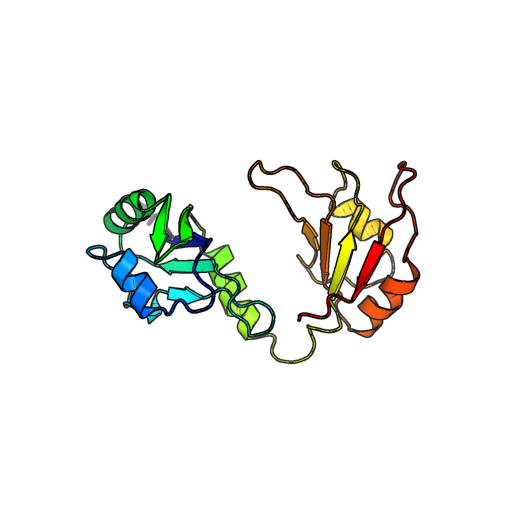ATOM 807 C CA . GLY A 1 102 ? 17.479 -3.707 -0.819 1.00 40.19 102 GLY A CA 1
ATOM 808 C C . GLY A 1 102 ? 17.707 -3.961 -2.316 1.00 40.19 102 GLY A C 1
ATOM 809 O O . GLY A 1 102 ? 18.847 -3.752 -2.706 1.00 40.19 102 GLY A O 1
ATOM 810 N N . ASP A 1 103 ? 16.741 -4.381 -3.154 1.00 44.00 103 ASP A N 1
ATOM 811 C CA . ASP A 1 103 ? 16.966 -4.439 -4.632 1.00 44.00 103 ASP A CA 1
ATOM 812 C C . ASP A 1 103 ? 15.685 -4.491 -5.513 1.00 44.00 103 ASP A C 1
ATOM 814 O O . ASP A 1 103 ? 15.735 -4.798 -6.704 1.00 44.00 103 ASP A O 1
ATOM 818 N N . THR A 1 104 ? 14.491 -4.241 -4.962 1.00 46.03 104 THR A N 1
ATOM 819 C CA . THR A 1 104 ? 13.223 -4.528 -5.671 1.00 46.03 104 THR A CA 1
ATOM 820 C C . THR A 1 104 ? 12.636 -3.373 -6.490 1.00 46.03 104 THR A C 1
ATOM 822 O O . THR A 1 104 ? 11.694 -3.602 -7.244 1.00 46.03 104 THR A O 1
ATOM 825 N N . ASP A 1 105 ? 13.174 -2.152 -6.397 1.00 55.62 105 ASP A N 1
ATOM 826 C CA . ASP A 1 105 ? 12.581 -0.991 -7.090 1.00 55.62 105 ASP A CA 1
ATOM 827 C C . ASP A 1 105 ? 12.875 -0.983 -8.606 1.00 55.62 105 ASP A C 1
ATOM 829 O O . ASP A 1 105 ? 11.999 -0.755 -9.438 1.00 55.62 105 ASP A O 1
ATOM 833 N N . ASP A 1 106 ? 14.084 -1.381 -9.004 1.00 61.31 106 ASP A N 1
ATOM 834 C CA . ASP A 1 106 ? 14.493 -1.430 -10.414 1.00 61.31 106 ASP A CA 1
ATOM 835 C C . ASP A 1 106 ? 14.111 -2.741 -11.139 1.00 61.31 106 ASP A C 1
ATOM 837 O O . ASP A 1 106 ? 14.233 -2.841 -12.361 1.00 61.31 106 ASP A O 1
ATOM 841 N N . SER A 1 107 ? 13.663 -3.767 -10.409 1.00 74.56 107 SER A N 1
ATOM 842 C CA . SER A 1 107 ? 13.298 -5.085 -10.956 1.00 74.56 107 SER A CA 1
ATOM 843 C C . SER A 1 107 ? 11.799 -5.230 -11.272 1.00 74.56 107 SER A C 1
ATOM 845 O O . SER A 1 107 ? 11.324 -6.315 -11.621 1.00 74.56 107 SER A O 1
ATOM 847 N N . CYS A 1 108 ? 11.048 -4.128 -11.211 1.00 78.69 108 CYS A N 1
ATOM 848 C CA . CYS A 1 108 ? 9.613 -4.078 -11.466 1.00 78.69 108 CYS A CA 1
ATOM 849 C C . CYS A 1 108 ? 9.275 -3.423 -12.815 1.00 78.69 108 CYS A C 1
ATOM 851 O O . CYS A 1 108 ? 9.673 -2.292 -13.110 1.00 78.69 108 CYS A O 1
ATOM 853 N N . VAL A 1 109 ? 8.438 -4.083 -13.619 1.00 83.56 109 VAL A N 1
ATOM 854 C CA . VAL A 1 109 ? 7.930 -3.529 -14.884 1.00 83.56 109 VAL A CA 1
ATOM 855 C C . VAL A 1 109 ? 6.424 -3.344 -14.818 1.00 83.56 109 VAL A C 1
ATOM 857 O O . VAL A 1 109 ? 5.667 -4.254 -14.473 1.00 83.56 109 VAL A O 1
ATOM 860 N N . ARG A 1 110 ? 5.968 -2.155 -15.216 1.00 83.06 110 ARG A N 1
ATOM 861 C CA . ARG A 1 110 ? 4.553 -1.867 -15.438 1.00 83.06 110 ARG A CA 1
ATOM 862 C C . ARG A 1 110 ? 4.179 -2.157 -16.887 1.00 83.06 110 ARG A C 1
ATOM 864 O O . ARG A 1 110 ? 4.720 -1.543 -17.809 1.00 83.06 110 ARG A O 1
ATOM 871 N N . LEU A 1 111 ? 3.198 -3.032 -17.066 1.00 85.06 111 LEU A N 1
ATOM 872 C CA . LEU A 1 111 ? 2.535 -3.314 -18.331 1.00 85.06 111 LEU A CA 1
ATOM 873 C C . LEU A 1 111 ? 1.297 -2.441 -18.477 1.00 85.06 111 LEU A C 1
ATOM 875 O O . LEU A 1 111 ? 0.518 -2.280 -17.536 1.00 85.06 111 LEU A O 1
ATOM 879 N N . ARG A 1 112 ? 1.088 -1.922 -19.685 1.00 83.00 112 ARG A N 1
ATOM 880 C CA . ARG A 1 112 ? -0.133 -1.222 -20.080 1.00 83.00 112 ARG A CA 1
ATOM 881 C C . ARG A 1 112 ? -0.552 -1.635 -21.484 1.00 83.00 112 ARG A C 1
ATOM 883 O O . ARG A 1 112 ? 0.301 -1.843 -22.347 1.00 83.00 112 ARG A O 1
ATOM 890 N N . GLY A 1 113 ? -1.862 -1.684 -21.708 1.00 79.19 113 GLY A N 1
ATOM 891 C CA . GLY A 1 113 ? -2.449 -2.120 -22.978 1.00 79.19 113 GLY A CA 1
ATOM 892 C C . GLY A 1 113 ? -2.707 -3.624 -23.016 1.00 79.19 113 GLY A C 1
ATOM 893 O O . GLY A 1 113 ? -2.795 -4.206 -24.094 1.00 79.19 113 GLY A O 1
ATOM 894 N N . LEU A 1 114 ? -2.806 -4.266 -21.847 1.00 81.94 114 LEU A N 1
ATOM 895 C CA . LEU A 1 114 ? -3.172 -5.673 -21.779 1.00 81.94 114 LEU A CA 1
ATOM 896 C C . LEU A 1 114 ? -4.625 -5.871 -22.239 1.00 81.94 114 LEU A C 1
ATOM 898 O O . LEU A 1 114 ? -5.499 -5.067 -21.897 1.00 81.94 114 LEU A O 1
ATOM 902 N N . PRO A 1 115 ? -4.917 -6.950 -22.987 1.00 76.81 115 PRO A N 1
ATOM 903 C CA . PRO A 1 115 ? -6.285 -7.355 -23.281 1.00 76.81 115 PRO A CA 1
ATOM 904 C C . PRO A 1 115 ? -7.134 -7.487 -22.008 1.00 76.81 115 PRO A C 1
ATOM 906 O O . PRO A 1 115 ? -6.659 -7.983 -20.993 1.00 76.81 115 PRO A O 1
ATOM 909 N N . PHE A 1 116 ? -8.429 -7.164 -22.087 1.00 69.56 116 PHE A N 1
ATOM 910 C CA . PHE A 1 116 ? -9.377 -7.332 -20.967 1.00 69.56 116 PHE A CA 1
ATOM 911 C C . PHE A 1 116 ? -9.548 -8.783 -20.473 1.00 69.56 116 PHE A C 1
ATOM 913 O O . PHE A 1 116 ? -10.155 -9.009 -19.437 1.00 69.56 116 PHE A O 1
ATOM 920 N N . HIS A 1 117 ? -9.052 -9.765 -21.227 1.00 73.00 117 HIS A N 1
ATOM 921 C CA . HIS A 1 117 ? -9.079 -11.185 -20.862 1.00 73.00 117 HIS A CA 1
ATOM 922 C C . HIS A 1 117 ? -7.663 -11.748 -20.683 1.00 73.00 117 HIS A C 1
ATOM 924 O O . HIS A 1 117 ? -7.487 -12.962 -20.710 1.00 73.00 117 HIS A O 1
ATOM 930 N N . CYS A 1 118 ? -6.655 -10.874 -20.560 1.00 78.19 118 CYS A N 1
ATOM 931 C CA . CYS A 1 118 ? -5.272 -11.301 -20.428 1.00 78.19 118 CYS A CA 1
ATOM 932 C C . CYS A 1 118 ? -5.090 -12.047 -19.109 1.00 78.19 118 CYS A C 1
ATOM 934 O O . CYS A 1 118 ? -5.395 -11.513 -18.044 1.00 78.19 118 CYS A O 1
ATOM 936 N N . SER A 1 119 ? -4.620 -13.284 -19.181 1.00 81.69 119 SER A N 1
ATOM 937 C CA . SER A 1 119 ? -4.385 -14.113 -18.001 1.00 81.69 119 SER A CA 1
ATOM 938 C C . SER A 1 119 ? -2.951 -13.974 -17.496 1.00 81.69 119 SER A C 1
ATOM 940 O O . SER A 1 119 ? -2.036 -13.671 -18.260 1.00 81.69 119 SER A O 1
ATOM 942 N N . LYS A 1 120 ? -2.721 -14.273 -16.208 1.00 80.19 120 LYS A N 1
ATOM 943 C CA . LYS A 1 120 ? -1.355 -14.326 -15.651 1.00 80.19 120 LYS A CA 1
ATOM 944 C C . LYS A 1 120 ? -0.455 -15.276 -16.452 1.00 80.19 120 LYS A C 1
ATOM 946 O O . LYS A 1 120 ? 0.709 -14.966 -16.665 1.00 80.19 120 LYS A O 1
ATOM 951 N N . GLU A 1 121 ? -1.007 -16.389 -16.937 1.00 82.19 121 GLU A N 1
ATOM 952 C CA . GLU A 1 121 ? -0.294 -17.360 -17.777 1.00 82.19 121 GLU A CA 1
ATOM 953 C C . GLU A 1 121 ? 0.201 -16.755 -19.100 1.00 82.19 121 GLU A C 1
ATOM 955 O O . GLU A 1 121 ? 1.334 -17.003 -19.500 1.00 82.19 121 GLU A O 1
ATOM 960 N N . GLU A 1 122 ? -0.585 -15.889 -19.745 1.00 84.06 122 GLU A N 1
ATOM 961 C CA . GLU A 1 122 ? -0.155 -15.201 -20.970 1.00 84.06 122 GLU A CA 1
ATOM 962 C C . GLU A 1 122 ? 0.981 -14.209 -20.697 1.00 84.06 122 GLU A C 1
ATOM 964 O O . GLU A 1 122 ? 1.891 -14.068 -21.511 1.00 84.06 122 GLU A O 1
ATOM 969 N N . ILE A 1 123 ? 0.964 -13.552 -19.534 1.00 83.81 123 ILE A N 1
ATOM 970 C CA . ILE A 1 123 ? 2.051 -12.665 -19.098 1.00 83.81 123 ILE A CA 1
ATOM 971 C C . ILE A 1 123 ? 3.324 -13.480 -18.812 1.00 83.81 123 ILE A C 1
ATOM 973 O O . ILE A 1 123 ? 4.411 -13.068 -19.217 1.00 83.81 123 ILE A O 1
ATOM 977 N N . TYR A 1 124 ? 3.200 -14.659 -18.191 1.00 83.94 124 TYR A N 1
ATOM 978 C CA . TYR A 1 124 ? 4.323 -15.589 -18.019 1.00 83.94 124 TYR A CA 1
ATOM 979 C C . TYR A 1 124 ? 4.906 -16.038 -19.362 1.00 83.94 124 TYR A C 1
ATOM 981 O O . TYR A 1 124 ? 6.123 -16.048 -19.529 1.00 83.94 124 TYR A O 1
ATOM 989 N N . GLN A 1 125 ? 4.058 -16.370 -20.338 1.00 84.25 125 GLN A N 1
ATOM 990 C CA . GLN A 1 125 ? 4.519 -16.747 -21.675 1.00 84.25 125 GLN A CA 1
ATOM 991 C C . GLN A 1 125 ? 5.195 -15.584 -22.407 1.00 84.25 125 GLN A C 1
ATOM 993 O O . GLN A 1 125 ? 6.204 -15.783 -23.081 1.00 84.25 125 GLN A O 1
ATOM 998 N N . PHE A 1 126 ? 4.680 -14.364 -22.256 1.00 84.69 126 PHE A N 1
ATOM 999 C CA . PHE A 1 126 ? 5.256 -13.170 -22.873 1.00 84.69 126 PHE A CA 1
ATOM 1000 C C . PHE A 1 126 ? 6.680 -12.877 -22.394 1.00 84.69 126 PHE A C 1
ATOM 1002 O O . PHE A 1 126 ? 7.550 -12.530 -23.191 1.00 84.69 126 PHE A O 1
ATOM 1009 N N . PHE A 1 127 ? 6.931 -13.073 -21.102 1.00 87.25 127 PHE A N 1
ATOM 1010 C CA . PHE A 1 127 ? 8.259 -12.948 -20.504 1.00 87.25 127 PHE A CA 1
ATOM 1011 C C . PHE A 1 127 ? 8.992 -14.289 -20.391 1.00 87.25 127 PHE A C 1
ATOM 1013 O O . PHE A 1 127 ? 9.912 -14.423 -19.587 1.00 87.25 127 PHE A O 1
ATOM 1020 N N . SER A 1 128 ? 8.622 -15.283 -21.204 1.00 83.56 128 SER A N 1
ATOM 1021 C CA . SER A 1 128 ? 9.289 -16.584 -21.206 1.00 83.56 128 SER A CA 1
ATOM 1022 C C . SER A 1 128 ? 10.798 -16.422 -21.412 1.00 83.56 128 SER A C 1
ATOM 1024 O O . SER A 1 128 ? 11.248 -15.782 -22.367 1.00 83.56 128 SER A O 1
ATOM 1026 N N . GLY A 1 129 ? 11.580 -17.041 -20.526 1.00 82.31 129 GLY A N 1
ATOM 1027 C CA . GLY A 1 129 ? 13.039 -16.908 -20.479 1.00 82.31 129 GLY A CA 1
ATOM 1028 C C . GLY A 1 129 ? 13.552 -15.824 -19.524 1.00 82.31 129 GLY A C 1
ATOM 1029 O O . GLY A 1 129 ? 14.763 -15.620 -19.460 1.00 82.31 129 GLY A O 1
ATOM 1030 N N . LEU A 1 130 ? 12.664 -15.148 -18.790 1.00 87.06 130 LEU A N 1
ATOM 1031 C CA . LEU A 1 130 ? 12.994 -14.279 -17.662 1.00 87.06 130 LEU A CA 1
ATOM 1032 C C . LEU A 1 130 ? 12.393 -14.856 -16.376 1.00 87.06 130 LEU A C 1
ATOM 1034 O O . LEU A 1 130 ? 11.250 -15.314 -16.374 1.00 87.06 130 LEU A O 1
ATOM 1038 N N . ASP A 1 131 ? 13.149 -14.803 -15.283 1.00 81.81 131 ASP A N 1
ATOM 1039 C CA . ASP A 1 131 ? 12.687 -15.261 -13.975 1.00 81.81 131 ASP A CA 1
ATOM 1040 C C . ASP A 1 131 ? 11.784 -14.206 -13.325 1.00 81.81 131 ASP A C 1
ATOM 1042 O O . ASP A 1 131 ? 12.209 -13.096 -12.995 1.00 81.81 131 ASP A O 1
ATOM 1046 N N . ILE A 1 132 ? 10.509 -14.561 -13.171 1.00 81.31 132 ILE A N 1
ATOM 1047 C CA . ILE A 1 132 ? 9.494 -13.783 -12.455 1.00 81.31 132 ILE A CA 1
ATOM 1048 C C . ILE A 1 132 ? 9.334 -14.409 -11.074 1.00 81.31 132 ILE A C 1
ATOM 1050 O O . ILE A 1 132 ? 9.155 -15.626 -10.969 1.00 81.31 132 ILE A O 1
ATOM 1054 N N . VAL A 1 133 ? 9.347 -13.590 -10.022 1.00 75.12 133 VAL A N 1
ATOM 1055 C CA . VAL A 1 133 ? 9.216 -14.103 -8.651 1.00 75.12 133 VAL A CA 1
ATOM 1056 C C . VAL A 1 133 ? 7.859 -14.797 -8.442 1.00 75.12 133 VAL A C 1
ATOM 1058 O O . VAL A 1 133 ? 6.863 -14.443 -9.092 1.00 75.12 133 VAL A O 1
ATOM 1061 N N . PRO A 1 134 ? 7.761 -15.774 -7.524 1.00 65.12 134 PRO A N 1
ATOM 1062 C CA . PRO A 1 134 ? 6.484 -16.379 -7.159 1.00 65.12 134 PRO A CA 1
ATOM 1063 C C . PRO A 1 134 ? 5.475 -15.303 -6.740 1.00 65.12 134 PRO A C 1
ATOM 1065 O O . PRO A 1 134 ? 5.791 -14.428 -5.942 1.00 65.12 134 PRO A O 1
ATOM 1068 N N . ASN A 1 135 ? 4.259 -15.347 -7.290 1.00 66.38 135 ASN A N 1
ATOM 1069 C CA . ASN A 1 135 ? 3.232 -14.307 -7.108 1.00 66.38 135 ASN A CA 1
ATOM 1070 C C . ASN A 1 135 ? 3.624 -12.891 -7.584 1.00 66.38 135 ASN A C 1
ATOM 1072 O O . ASN A 1 135 ? 2.881 -11.944 -7.335 1.00 66.38 135 ASN A O 1
ATOM 1076 N N . GLY A 1 136 ? 4.706 -12.742 -8.350 1.00 70.19 136 GLY A N 1
ATOM 1077 C CA . GLY A 1 136 ? 5.215 -11.462 -8.850 1.00 70.19 136 GLY A CA 1
ATOM 1078 C C . GLY A 1 136 ? 4.350 -10.767 -9.902 1.00 70.19 136 GLY A C 1
ATOM 1079 O O . GLY A 1 136 ? 4.735 -9.711 -10.389 1.00 70.19 136 GLY A O 1
ATOM 1080 N N . ILE A 1 137 ? 3.197 -11.334 -10.277 1.00 79.88 137 ILE A N 1
ATOM 1081 C CA . ILE A 1 137 ? 2.268 -10.744 -11.248 1.00 79.88 137 ILE A CA 1
ATOM 1082 C C . ILE A 1 137 ? 1.020 -10.227 -10.533 1.00 79.88 137 ILE A C 1
ATOM 1084 O O . ILE A 1 137 ? 0.149 -11.003 -10.108 1.00 79.88 137 ILE A O 1
ATOM 1088 N N . ALA A 1 138 ? 0.899 -8.903 -10.489 1.00 77.31 138 ALA A N 1
ATOM 1089 C CA . ALA A 1 138 ? -0.257 -8.191 -9.966 1.00 77.31 138 ALA A CA 1
ATOM 1090 C C . ALA A 1 138 ? -1.068 -7.576 -11.115 1.00 77.31 138 ALA A C 1
ATOM 1092 O O . ALA A 1 138 ? -0.629 -6.640 -11.782 1.00 77.31 138 ALA A O 1
ATOM 1093 N N . MET A 1 139 ? -2.270 -8.105 -11.340 1.00 76.81 139 MET A N 1
ATOM 1094 C CA . MET A 1 139 ? -3.224 -7.563 -12.310 1.00 76.81 139 MET A CA 1
ATOM 1095 C C . MET A 1 139 ? -3.988 -6.404 -11.677 1.00 76.81 139 MET A C 1
ATOM 1097 O O . MET A 1 139 ? -4.565 -6.560 -10.600 1.00 76.81 139 MET A O 1
ATOM 1101 N N . VAL A 1 140 ? -4.019 -5.253 -12.346 1.00 74.94 140 VAL A N 1
ATOM 1102 C CA . VAL A 1 140 ? -4.782 -4.100 -11.867 1.00 74.94 140 VAL A CA 1
ATOM 1103 C C . VAL A 1 140 ? -6.237 -4.272 -12.284 1.00 74.94 140 VAL A C 1
ATOM 1105 O O . VAL A 1 140 ? -6.562 -4.468 -13.460 1.00 74.94 140 VAL A O 1
ATOM 1108 N N . THR A 1 141 ? -7.123 -4.213 -11.296 1.00 69.06 141 THR A N 1
ATOM 1109 C CA . THR A 1 141 ? -8.570 -4.257 -11.494 1.00 69.06 141 THR A CA 1
ATOM 1110 C C . THR A 1 141 ? -9.199 -2.963 -11.005 1.00 69.06 141 THR A C 1
ATOM 1112 O O . THR A 1 141 ? -8.726 -2.329 -10.064 1.00 69.06 141 THR A O 1
ATOM 1115 N N . ASP A 1 142 ? -10.246 -2.556 -11.705 1.00 67.44 142 ASP A N 1
ATOM 1116 C CA . ASP A 1 142 ? -11.120 -1.453 -11.346 1.00 67.44 142 ASP A CA 1
ATOM 1117 C C . ASP A 1 142 ? -12.069 -1.872 -10.207 1.00 67.44 142 ASP A C 1
ATOM 1119 O O . ASP A 1 142 ? -12.174 -3.056 -9.877 1.00 67.44 142 ASP A O 1
ATOM 1123 N N . PHE A 1 143 ? -12.815 -0.927 -9.633 1.00 56.31 143 PHE A N 1
ATOM 1124 C CA . PHE A 1 143 ? -13.717 -1.154 -8.491 1.00 56.31 143 PHE A CA 1
ATOM 1125 C C . PHE A 1 143 ? -14.805 -2.220 -8.732 1.00 56.31 143 PHE A C 1
ATOM 1127 O O . PHE A 1 143 ? -15.370 -2.759 -7.786 1.00 56.31 143 PHE A O 1
ATOM 1134 N N . GLN A 1 144 ? -15.097 -2.555 -9.991 1.00 66.12 144 GLN A N 1
ATOM 1135 C CA . GLN A 1 144 ? -16.035 -3.624 -10.362 1.00 66.12 144 GLN A CA 1
ATOM 1136 C C . GLN A 1 144 ? -15.355 -4.976 -10.631 1.00 66.12 144 GLN A C 1
ATOM 1138 O O . GLN A 1 144 ? -15.968 -5.862 -11.223 1.00 66.12 144 GLN A O 1
ATOM 1143 N N . GLY A 1 145 ? -14.071 -5.121 -10.287 1.00 59.31 145 GLY A N 1
ATOM 1144 C CA . GLY A 1 145 ? -13.271 -6.317 -10.572 1.00 59.31 145 GLY A CA 1
ATOM 1145 C C . GLY A 1 145 ? -12.886 -6.469 -12.048 1.00 59.31 145 GLY A C 1
ATOM 1146 O O . GLY A 1 145 ? -12.375 -7.510 -12.454 1.00 59.31 145 GLY A O 1
ATOM 1147 N N . ARG A 1 146 ? -13.123 -5.442 -12.875 1.00 70.12 146 ARG A N 1
ATOM 1148 C CA . ARG A 1 146 ? -12.777 -5.448 -14.303 1.00 70.12 146 ARG A CA 1
ATOM 1149 C C . ARG A 1 146 ? -11.304 -5.097 -14.473 1.00 70.12 146 ARG A C 1
ATOM 1151 O O . ARG A 1 146 ? -10.847 -4.103 -13.926 1.00 70.12 146 ARG A O 1
ATOM 1158 N N . THR A 1 147 ? -10.550 -5.876 -1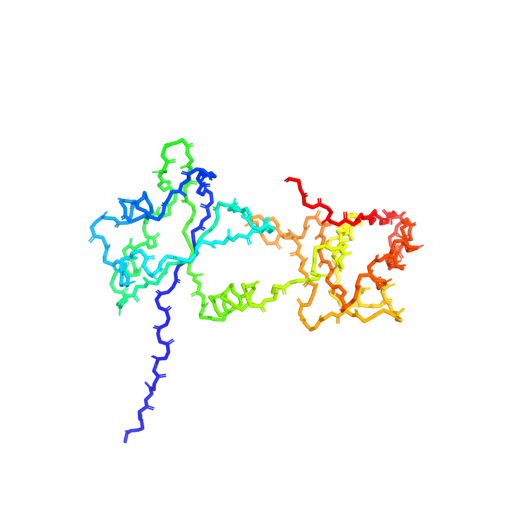5.240 1.00 72.00 147 THR A N 1
ATOM 1159 C CA . THR A 1 147 ? -9.131 -5.590 -15.505 1.00 72.00 147 THR A CA 1
ATOM 1160 C C . THR A 1 147 ? -8.980 -4.265 -16.251 1.00 72.00 147 THR A C 1
ATOM 1162 O O . THR A 1 147 ? -9.603 -4.080 -17.299 1.00 72.00 147 THR A O 1
ATOM 1165 N N . THR A 1 148 ? -8.132 -3.364 -15.760 1.00 75.19 148 THR A N 1
ATOM 1166 C CA . THR A 1 148 ? -7.920 -2.035 -16.369 1.00 75.19 148 THR A CA 1
ATOM 1167 C C . THR A 1 148 ? -7.005 -2.075 -17.597 1.00 75.19 148 THR A C 1
ATOM 1169 O O . THR A 1 148 ? -6.781 -1.050 -18.239 1.00 75.19 148 THR A O 1
ATOM 1172 N N . GLY A 1 149 ? -6.468 -3.253 -17.934 1.00 76.62 149 GLY A N 1
ATOM 1173 C CA . GLY A 1 149 ? -5.439 -3.412 -18.962 1.00 76.62 149 GLY A CA 1
ATOM 1174 C C . GLY A 1 149 ? -4.041 -3.015 -18.474 1.00 76.62 149 GLY A C 1
ATOM 1175 O O . GLY A 1 149 ? -3.144 -2.795 -19.293 1.00 76.62 149 GLY A O 1
ATOM 1176 N N . GLU A 1 150 ? -3.858 -2.911 -17.156 1.00 81.12 150 GLU A N 1
ATOM 1177 C CA . GLU A 1 150 ? -2.579 -2.650 -16.500 1.00 81.12 150 GLU A CA 1
ATOM 1178 C C . GLU A 1 150 ? -2.187 -3.829 -15.600 1.00 81.12 150 GLU A C 1
ATOM 1180 O O . GLU A 1 150 ? -3.032 -4.458 -14.961 1.00 81.12 150 GLU A O 1
ATOM 1185 N N . ALA A 1 151 ? -0.894 -4.133 -15.552 1.00 82.75 151 ALA A N 1
ATOM 1186 C CA . ALA A 1 151 ? -0.339 -5.115 -14.627 1.00 82.75 151 ALA A CA 1
ATOM 1187 C C . ALA A 1 151 ? 1.064 -4.703 -14.185 1.00 82.75 151 ALA A C 1
ATOM 1189 O O . ALA A 1 151 ? 1.749 -3.945 -14.873 1.00 82.75 151 ALA A O 1
ATOM 1190 N N . PHE A 1 152 ? 1.492 -5.226 -13.047 1.00 83.00 152 PHE A N 1
ATOM 1191 C CA . PHE A 1 152 ? 2.856 -5.113 -12.553 1.00 83.00 152 PHE A CA 1
ATOM 1192 C C . PHE A 1 152 ? 3.480 -6.499 -12.523 1.00 83.00 152 PHE A C 1
ATOM 1194 O O . PHE A 1 152 ? 2.832 -7.457 -12.095 1.00 83.00 152 PHE A O 1
ATOM 1201 N N . VAL A 1 153 ? 4.716 -6.592 -13.005 1.00 83.94 153 VAL A N 1
ATOM 1202 C CA . VAL A 1 153 ? 5.499 -7.825 -13.015 1.00 83.94 153 VAL A CA 1
ATOM 1203 C C . VAL A 1 153 ? 6.818 -7.562 -12.312 1.00 83.94 153 VAL A C 1
ATOM 1205 O O . VAL A 1 153 ? 7.593 -6.706 -12.738 1.00 83.94 153 VAL A O 1
ATOM 1208 N N . GLN A 1 154 ? 7.035 -8.306 -11.237 1.00 82.31 154 GLN A N 1
ATOM 1209 C CA . GLN A 1 154 ? 8.262 -8.327 -10.461 1.00 82.31 154 GLN A CA 1
ATOM 1210 C C . GLN A 1 154 ? 9.162 -9.445 -10.986 1.00 82.31 154 GLN A C 1
ATOM 1212 O O . GLN A 1 154 ? 8.798 -10.624 -10.956 1.00 82.31 154 GLN A O 1
ATOM 1217 N N . PHE A 1 155 ? 10.344 -9.066 -11.456 1.00 83.12 155 PHE A N 1
ATOM 1218 C CA . PHE A 1 155 ? 11.384 -10.008 -11.845 1.00 83.12 155 PHE A CA 1
ATOM 1219 C C . PHE A 1 155 ? 12.264 -10.347 -10.645 1.00 83.12 155 PHE A C 1
ATOM 1221 O O . PHE A 1 155 ? 12.368 -9.564 -9.702 1.00 83.12 155 PHE A O 1
ATOM 1228 N N . ASP A 1 156 ? 12.893 -11.518 -10.695 1.00 80.81 156 ASP A N 1
ATOM 1229 C CA . ASP A 1 156 ? 13.837 -11.980 -9.671 1.00 80.81 156 ASP A CA 1
ATOM 1230 C C . ASP A 1 156 ? 15.079 -11.077 -9.588 1.00 80.81 156 ASP A C 1
ATOM 1232 O O . ASP A 1 156 ? 15.675 -10.911 -8.531 1.00 80.81 156 ASP A O 1
ATOM 1236 N N . THR A 1 157 ? 15.442 -10.431 -10.704 1.00 79.75 157 THR A N 1
ATOM 1237 C CA . THR A 1 157 ? 16.608 -9.544 -10.791 1.00 79.75 157 THR A CA 1
ATOM 1238 C C . THR A 1 157 ? 16.312 -8.271 -11.581 1.00 79.75 157 THR A C 1
ATOM 1240 O O . THR A 1 157 ? 15.519 -8.276 -12.529 1.00 79.75 157 THR A O 1
ATOM 1243 N N . LYS A 1 158 ? 17.029 -7.184 -11.262 1.00 79.56 158 LYS A N 1
ATOM 1244 C CA . LYS A 1 158 ? 17.017 -5.924 -12.031 1.00 79.56 158 LYS A CA 1
ATOM 1245 C C . LYS A 1 158 ? 17.335 -6.140 -13.511 1.00 79.56 158 LYS A C 1
ATOM 1247 O O . LYS A 1 158 ? 16.608 -5.670 -14.380 1.00 79.56 158 LYS A O 1
ATOM 1252 N N . ALA A 1 159 ? 18.357 -6.943 -13.802 1.00 81.69 159 ALA A N 1
ATOM 1253 C CA . ALA A 1 159 ? 18.720 -7.291 -15.174 1.00 81.69 159 ALA A CA 1
ATOM 1254 C C . ALA A 1 159 ? 17.581 -8.016 -15.920 1.00 81.69 159 ALA A C 1
ATOM 1256 O O . ALA A 1 159 ? 17.443 -7.862 -17.134 1.00 81.69 159 ALA A O 1
ATOM 1257 N N . GLY A 1 160 ? 16.757 -8.797 -15.212 1.00 84.81 160 GLY A N 1
ATOM 1258 C CA . GLY A 1 160 ? 15.540 -9.401 -15.757 1.00 84.81 160 GLY A CA 1
ATOM 1259 C C . GLY A 1 160 ? 14.509 -8.352 -16.178 1.00 84.81 160 GLY A C 1
ATOM 1260 O O . GLY A 1 160 ? 13.989 -8.422 -17.290 1.00 84.81 160 GLY A O 1
ATOM 1261 N N . ALA A 1 161 ? 14.279 -7.336 -15.346 1.00 83.00 161 ALA A N 1
ATOM 1262 C CA . ALA A 1 161 ? 13.379 -6.226 -15.659 1.00 83.00 161 ALA A CA 1
ATOM 1263 C C . ALA A 1 161 ? 13.895 -5.313 -16.780 1.00 83.00 161 ALA A C 1
ATOM 1265 O O . ALA A 1 161 ? 13.115 -4.847 -17.611 1.00 83.00 161 ALA A O 1
ATOM 1266 N N . GLU A 1 162 ? 15.207 -5.089 -16.856 1.00 82.94 162 GLU A N 1
ATOM 1267 C CA . GLU A 1 162 ? 15.818 -4.359 -17.970 1.00 82.94 162 GLU A CA 1
ATOM 1268 C C . GLU A 1 162 ? 15.644 -5.120 -19.288 1.00 82.94 162 GLU A C 1
ATOM 1270 O O . GLU A 1 162 ? 15.160 -4.545 -20.260 1.00 82.94 162 GLU A O 1
ATOM 1275 N N . LYS A 1 163 ? 15.921 -6.431 -19.306 1.00 85.69 163 LYS A N 1
ATOM 1276 C CA . LYS A 1 163 ? 15.668 -7.294 -20.477 1.00 85.69 163 LYS A CA 1
ATOM 1277 C C . LYS A 1 163 ? 14.192 -7.368 -20.846 1.00 85.69 163 LYS A C 1
ATOM 1279 O O . LYS A 1 163 ? 13.848 -7.486 -22.018 1.00 85.69 163 LYS A O 1
ATOM 1284 N N . ALA A 1 164 ? 13.293 -7.282 -19.869 1.00 85.94 164 ALA A N 1
ATOM 1285 C CA . ALA A 1 164 ? 11.866 -7.215 -20.145 1.00 85.94 164 ALA A CA 1
ATOM 1286 C C . ALA A 1 164 ? 11.507 -5.976 -20.983 1.00 85.94 164 ALA A C 1
ATOM 1288 O O . ALA A 1 164 ? 10.568 -6.050 -21.771 1.00 85.94 164 ALA A O 1
ATOM 1289 N N . GLN A 1 165 ? 12.262 -4.871 -20.906 1.00 81.69 165 GLN A N 1
ATOM 1290 C CA . GLN A 1 165 ? 12.035 -3.713 -21.777 1.00 81.69 165 GLN A CA 1
ATOM 1291 C C . GLN A 1 165 ? 12.303 -3.988 -23.259 1.00 81.69 165 GLN A C 1
ATOM 1293 O O . GLN A 1 165 ? 11.704 -3.314 -24.095 1.00 81.69 165 GLN A O 1
ATOM 1298 N N . ASP A 1 166 ? 13.111 -4.990 -23.611 1.00 83.69 166 ASP A N 1
ATOM 1299 C CA . ASP A 1 166 ? 13.313 -5.373 -25.016 1.00 83.69 166 ASP A CA 1
ATOM 1300 C C . ASP A 1 166 ? 12.008 -5.870 -25.663 1.00 83.69 166 ASP A C 1
ATOM 1302 O O . ASP A 1 166 ? 11.835 -5.794 -26.878 1.00 83.69 166 ASP A O 1
ATOM 1306 N N . ARG A 1 167 ? 11.045 -6.308 -24.839 1.00 80.81 167 ARG A N 1
ATOM 1307 C CA . ARG A 1 167 ? 9.689 -6.712 -25.242 1.00 80.81 167 ARG A CA 1
ATOM 1308 C C . ARG A 1 167 ? 8.730 -5.524 -25.403 1.00 80.81 167 ARG A C 1
ATOM 1310 O O . ARG A 1 167 ? 7.530 -5.698 -25.628 1.00 80.81 167 ARG A O 1
ATOM 1317 N N . HIS A 1 168 ? 9.208 -4.290 -25.242 1.00 78.62 168 HIS A N 1
ATOM 1318 C CA . HIS A 1 168 ? 8.378 -3.096 -25.356 1.00 78.62 168 HIS A CA 1
ATOM 1319 C C . HIS A 1 168 ? 7.800 -2.964 -26.772 1.00 78.62 168 HIS A C 1
ATOM 1321 O O . HIS A 1 168 ? 8.519 -3.044 -27.764 1.00 78.62 168 HIS A O 1
ATOM 1327 N N . LYS A 1 169 ? 6.491 -2.695 -26.861 1.00 75.06 169 LYS A N 1
ATOM 1328 C CA . LYS A 1 169 ? 5.690 -2.671 -28.098 1.00 75.06 169 LYS A CA 1
ATOM 1329 C C . LYS A 1 169 ? 5.567 -4.022 -28.806 1.00 75.06 169 LYS A C 1
ATOM 1331 O O . LYS A 1 169 ? 5.154 -4.051 -29.963 1.00 75.06 169 LYS A O 1
ATOM 1336 N N . GLU A 1 170 ? 5.842 -5.135 -28.137 1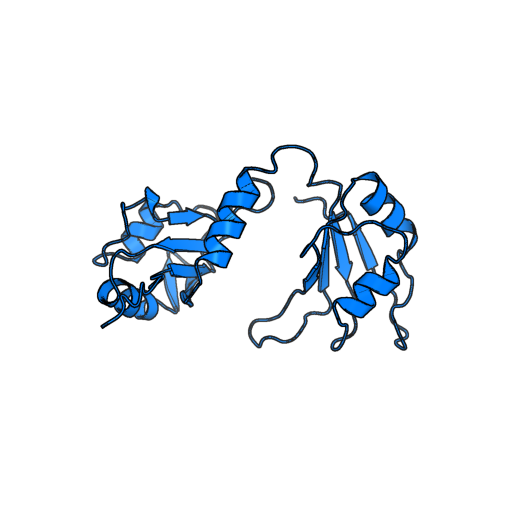.00 79.19 170 GLU A N 1
ATOM 1337 C CA . GLU A 1 170 ? 5.405 -6.438 -28.635 1.00 79.19 170 GLU A CA 1
ATOM 1338 C C . GLU A 1 170 ? 3.914 -6.676 -28.333 1.00 79.19 170 GLU A C 1
ATOM 1340 O O . GLU A 1 170 ? 3.272 -5.942 -27.571 1.00 79.19 170 GLU A O 1
ATOM 1345 N N . LYS A 1 171 ? 3.336 -7.679 -28.994 1.00 76.81 171 LYS A N 1
ATOM 1346 C CA . LYS A 1 171 ? 1.927 -8.061 -28.844 1.00 76.81 171 LYS A CA 1
ATOM 1347 C C . LYS A 1 171 ? 1.8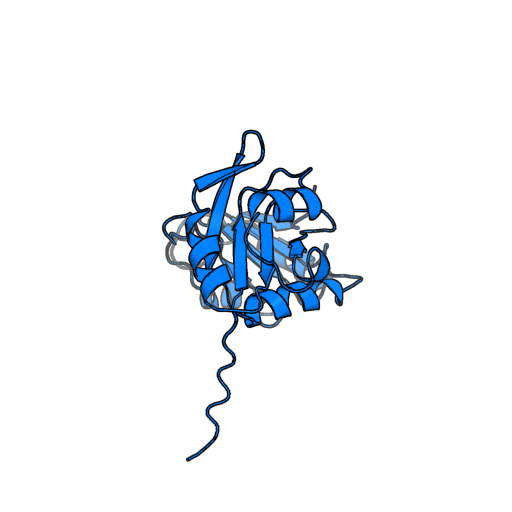25 -9.279 -27.930 1.00 76.81 171 LYS A C 1
ATOM 1349 O O . LYS A 1 171 ? 2.598 -10.219 -28.092 1.00 76.81 171 LYS A O 1
ATOM 1354 N N . ILE A 1 172 ? 0.837 -9.293 -27.035 1.00 77.38 172 ILE A N 1
ATOM 1355 C CA . ILE A 1 172 ? 0.417 -10.510 -26.320 1.00 77.38 172 ILE A CA 1
ATOM 1356 C C . ILE A 1 172 ? -0.845 -11.058 -26.972 1.00 77.38 172 ILE A C 1
ATOM 1358 O O . ILE A 1 172 ? -1.844 -10.349 -27.132 1.00 77.38 172 ILE A O 1
ATOM 1362 N N . GLY A 1 173 ? -0.790 -12.341 -27.326 1.00 69.44 173 GLY A N 1
ATOM 1363 C CA . GLY A 1 173 ? -1.914 -13.073 -27.893 1.00 69.44 173 GLY A CA 1
ATOM 1364 C C . GLY A 1 173 ? -2.364 -12.538 -29.257 1.00 69.44 173 GLY A C 1
ATOM 1365 O O . GLY A 1 173 ? -1.565 -12.123 -30.094 1.00 69.44 173 GLY A O 1
ATOM 1366 N N . HIS A 1 174 ? -3.676 -12.571 -29.495 1.00 58.81 174 HIS A N 1
ATOM 1367 C CA . HIS A 1 174 ? -4.288 -12.300 -30.804 1.00 58.81 174 HIS A CA 1
ATOM 1368 C C . HIS A 1 174 ? -4.677 -10.832 -31.060 1.00 58.81 174 HIS A C 1
ATOM 1370 O O . HIS A 1 174 ? -5.220 -10.521 -32.124 1.00 58.81 174 HIS A O 1
ATOM 1376 N N . ARG A 1 175 ? -4.453 -9.914 -30.110 1.00 57.88 175 ARG A N 1
ATOM 1377 C CA . ARG A 1 175 ? -4.859 -8.509 -30.272 1.00 57.88 175 ARG A CA 1
ATOM 1378 C C . ARG A 1 175 ? -3.779 -7.666 -30.944 1.00 57.88 175 ARG A C 1
ATOM 1380 O O . ARG A 1 175 ? -2.583 -7.886 -30.807 1.00 57.88 175 ARG A O 1
ATOM 1387 N N . TRP A 1 176 ? -4.241 -6.677 -31.701 1.00 57.69 176 TRP A N 1
ATOM 1388 C CA . TRP A 1 176 ? -3.422 -5.771 -32.505 1.00 57.69 176 TRP A CA 1
ATOM 1389 C C . TRP A 1 176 ? -2.799 -4.625 -31.697 1.00 57.69 176 TRP A C 1
ATOM 1391 O O . TRP A 1 176 ? -2.046 -3.836 -32.267 1.00 57.69 176 TRP A O 1
ATOM 1401 N N . GLU A 1 177 ? -3.081 -4.543 -30.396 1.00 64.12 177 GLU A N 1
ATOM 1402 C CA . GLU A 1 177 ? -2.571 -3.482 -29.530 1.00 64.12 177 GLU A CA 1
ATOM 1403 C C . GLU A 1 177 ? -1.155 -3.788 -29.036 1.00 64.12 177 GLU A C 1
ATOM 1405 O O . GLU A 1 177 ? -0.819 -4.923 -28.703 1.00 64.12 177 GLU A O 1
ATOM 1410 N N . LEU A 1 178 ? -0.309 -2.757 -29.042 1.00 69.81 178 LEU A N 1
ATOM 1411 C CA . LEU A 1 178 ? 1.091 -2.845 -28.642 1.00 69.81 178 LEU A CA 1
ATOM 1412 C C . LEU A 1 178 ? 1.197 -2.638 -27.134 1.00 69.81 178 LEU A C 1
ATOM 1414 O O . LEU A 1 178 ? 0.661 -1.662 -26.600 1.00 69.81 178 LEU A O 1
ATOM 1418 N N . ILE A 1 179 ? 1.936 -3.509 -26.453 1.00 77.38 179 ILE A N 1
ATOM 1419 C CA . ILE A 1 179 ? 2.118 -3.386 -25.010 1.00 77.38 179 ILE A CA 1
ATOM 1420 C C . ILE A 1 179 ? 3.143 -2.315 -24.715 1.00 77.38 179 ILE A C 1
ATOM 1422 O O . ILE A 1 179 ? 4.268 -2.324 -25.212 1.00 77.38 179 ILE A O 1
ATOM 1426 N N . THR A 1 180 ? 2.760 -1.389 -23.850 1.00 78.06 180 THR A N 1
ATOM 1427 C CA . THR A 1 180 ? 3.689 -0.396 -23.334 1.00 78.06 180 THR A CA 1
ATOM 1428 C C . THR A 1 180 ? 4.263 -0.912 -22.028 1.00 78.06 180 THR A C 1
ATOM 1430 O O . THR A 1 180 ? 3.560 -0.989 -21.022 1.00 78.06 180 THR A O 1
ATOM 1433 N N . LEU A 1 181 ? 5.550 -1.241 -22.055 1.00 79.50 181 LEU A N 1
ATOM 1434 C CA . LEU A 1 181 ? 6.338 -1.552 -20.867 1.00 79.50 181 LEU A CA 1
ATOM 1435 C C . LEU A 1 181 ? 7.043 -0.295 -20.375 1.00 79.50 181 LEU A C 1
ATOM 1437 O O . LEU A 1 181 ? 7.575 0.469 -21.183 1.00 79.50 181 LEU A O 1
ATOM 1441 N N . ARG A 1 182 ? 7.049 -0.077 -19.065 1.00 75.19 182 ARG A N 1
ATOM 1442 C CA . ARG A 1 182 ? 7.903 0.922 -18.418 1.00 75.19 182 ARG A CA 1
ATOM 1443 C C . ARG A 1 182 ? 8.501 0.305 -17.167 1.00 75.19 182 ARG A C 1
ATOM 1445 O O . ARG A 1 182 ? 7.759 -0.351 -16.437 1.00 75.19 182 ARG A O 1
ATOM 1452 N N . ILE A 1 183 ? 9.785 0.556 -16.901 1.00 70.94 183 ILE A N 1
ATOM 1453 C CA . ILE A 1 183 ? 10.303 0.364 -15.541 1.00 70.94 183 ILE A CA 1
ATOM 1454 C C . ILE A 1 183 ? 9.403 1.180 -14.625 1.00 70.94 183 ILE A C 1
ATOM 1456 O O . ILE A 1 183 ? 9.092 2.344 -14.915 1.00 70.94 183 ILE A O 1
ATOM 1460 N N . ALA A 1 184 ? 8.899 0.531 -13.586 1.00 61.81 184 ALA A N 1
ATOM 1461 C CA . ALA A 1 184 ? 8.067 1.183 -12.602 1.00 61.81 184 ALA A CA 1
ATOM 1462 C C . ALA A 1 184 ? 8.969 2.015 -11.685 1.00 61.81 184 ALA A C 1
ATOM 1464 O O . ALA A 1 184 ? 9.152 1.663 -10.538 1.00 61.81 184 ALA A O 1
ATOM 1465 N N . ILE A 1 185 ? 9.518 3.117 -12.203 1.00 46.62 185 ILE A N 1
ATOM 1466 C CA . ILE A 1 185 ? 10.168 4.124 -11.365 1.00 46.62 185 ILE A CA 1
ATOM 1467 C C . ILE A 1 185 ? 9.048 4.758 -10.548 1.00 46.62 185 ILE A C 1
ATOM 1469 O O . ILE A 1 185 ? 8.126 5.368 -11.112 1.00 46.62 185 ILE A O 1
ATOM 1473 N N . THR A 1 186 ? 9.059 4.535 -9.249 1.00 41.69 186 THR A N 1
ATOM 1474 C CA . THR A 1 186 ? 8.163 5.194 -8.309 1.00 41.69 186 THR A CA 1
ATOM 1475 C C . THR A 1 186 ? 8.563 6.673 -8.207 1.00 41.69 186 THR A C 1
ATOM 1477 O O . THR A 1 186 ? 9.739 7.028 -8.211 1.00 41.69 186 THR A O 1
ATOM 1480 N N . TRP A 1 187 ? 7.572 7.570 -8.253 1.00 29.98 187 TRP A N 1
ATOM 1481 C CA . TRP A 1 187 ? 7.725 9.025 -8.090 1.00 29.98 187 TRP A CA 1
ATOM 1482 C C . TRP A 1 187 ? 6.841 9.486 -6.928 1.00 29.98 187 TRP A C 1
ATOM 1484 O O . TRP A 1 187 ? 5.723 8.931 -6.795 1.00 29.98 187 TRP A O 1
#

Sequence (187 aa):
MGDDGSDSNYIIRVRGLPWSCTEEEILKFFDPIEVKGGVDGIHLATKDGRFNGEALIEFDNAEDFAEAEKKHNKHIGRRYIEVFPANKNELDLLRQGENSSGDTDDSCVRLRGLPFHCSKEEIYQFFSGLDIVPNGIAMVTDFQGRTTGEAFVQFDTKAGAEKAQDRHKEKIGHRWELITLRIAITW

Organism: NCBI:txid1518452

pLDDT: mean 78.22, std 14.7, range [29.98, 95.38]

Secondary structure (DSSP, 8-state):
----------EEEEE---TT--HHHHHHHHTTS-BTTGGGGEEEEEETTEEEEEEEEEBSSHHHHHHHHTTTTEEETTEEEEEEEE-HHHHHHHHHHTS--SS-STTEEEEES--TT--HHHHHHHTTTS-EEEEEEEEEE-TTS-EEEEEEEEESSHHHHHHHGGGTTPPPTT--PPPEEEE----